Protein AF-A0A395NNV2-F1 (afdb_monomer)

Secondary structure (DSSP, 8-state):
--HHHHHHHHHHHHTHHHHHTTT-TT-HIIIIIHHHHTT-HHHHHHHHHHHHHHHHHHS-HHHHHHHHHHHHHHHHHHHHHHHT-TT--HHHHHHHHHHHHHHHHHT---HHHHHHHHHHHHHHHHT-GGG--SHHHHHHHHHHHHHHHHHHHHHT---SS-GGGSPP----TT--HHHHHHHHHHHHHHHHHHHHS-TTTS-HHHHHHHHHHHHHHHHHHHHTS-GGGSPEEEEEEPTTSPEEEE-------

Organism: Trichoderma arundinaceum (NCBI:txid490622)

Nearest PDB structures (foldseek):
  7nj0-assembly1_A  TM=3.685E-01  e=1.651E+00  Homo sapiens

Foldseek 3Di:
DDPLLVVLLVLLLVDCLVVLCQLPPPSCSSPVLSVCVVVDLLSSLLSSLLSLLVCCVVHVVVPRVVSNVVSLVVNVVVLVVLVPDPPRDLLSNLSSLLSSLSSCVSVDPDPVNVVSLVVNVVSCVVCQVVNCDDSSSVSSLLSSLVSQLVVLVVVLAAGPDPLVRHDPLDPDVPDDVSSLVSQVSSLSNQLSCLRHPDCVVDPPVRSVVSVVVSVVVVVVSVVPDDPLVFFDFPVDADPVRHTDGHGDDPDDD

Solvent-accessible surface area (backbone atoms only — not comparable to full-atom values): 13839 Å² total; per-residue (Å²): 136,54,73,70,54,54,53,26,48,50,46,17,46,77,40,63,22,54,64,58,21,62,64,33,88,81,27,44,54,39,50,53,48,53,58,49,22,80,80,29,70,43,46,35,24,20,44,34,12,32,26,24,43,53,41,24,74,79,52,60,40,87,68,22,41,63,54,11,54,52,26,40,54,53,18,50,53,44,48,59,53,39,78,73,43,96,80,51,57,62,72,58,54,49,52,31,39,50,36,48,26,53,34,28,51,73,74,58,72,44,74,64,26,55,51,35,49,52,47,46,51,51,56,46,57,74,62,39,52,90,62,60,72,49,71,58,51,48,47,53,48,56,45,48,50,53,54,40,45,54,50,16,65,77,67,64,34,41,51,91,64,60,72,89,64,52,68,76,58,56,84,48,99,78,56,52,71,27,35,58,50,45,39,53,52,51,52,51,41,46,52,39,30,59,71,36,49,52,73,90,78,47,56,72,65,58,39,55,48,52,53,52,51,51,51,55,49,50,53,53,52,61,73,69,50,57,74,61,72,55,50,45,72,72,86,43,65,43,99,88,69,44,76,41,61,48,62,73,73,78,78,90,125

pLDDT: mean 89.06, std 11.46, range [34.09, 98.69]

Mean predicted aligned error: 6.28 Å

Structure (mmCIF, N/CA/C/O backbone):
data_AF-A0A395NNV2-F1
#
_entry.id   AF-A0A395NNV2-F1
#
loop_
_atom_site.group_PDB
_atom_site.id
_atom_site.type_symbol
_atom_site.label_atom_id
_atom_site.label_alt_id
_atom_site.label_comp_id
_atom_site.label_asym_id
_atom_site.label_entity_id
_atom_site.label_seq_id
_atom_site.pdbx_PDB_ins_code
_atom_site.Cartn_x
_atom_site.Cartn_y
_atom_site.Cartn_z
_atom_site.occupancy
_atom_site.B_iso_or_equiv
_atom_site.auth_seq_id
_atom_site.auth_comp_id
_atom_site.auth_asym_id
_atom_site.auth_atom_id
_atom_site.pdbx_PDB_model_num
ATOM 1 N N . MET A 1 1 ? 10.467 -2.127 -26.025 1.00 67.56 1 MET A N 1
ATOM 2 C CA . MET A 1 1 ? 10.834 -2.589 -24.670 1.00 67.56 1 MET A CA 1
ATOM 3 C C . MET A 1 1 ? 12.293 -3.023 -24.718 1.00 67.56 1 MET A C 1
ATOM 5 O O . MET A 1 1 ? 12.623 -3.780 -25.620 1.00 67.56 1 MET A O 1
ATOM 9 N N . THR A 1 2 ? 13.170 -2.467 -23.877 1.00 90.31 2 THR A N 1
ATOM 10 C CA . THR A 1 2 ? 14.605 -2.825 -23.838 1.00 90.31 2 THR A CA 1
ATOM 11 C C . THR A 1 2 ? 14.833 -4.060 -22.958 1.00 90.31 2 THR A C 1
ATOM 13 O O . THR A 1 2 ? 13.973 -4.388 -22.142 1.00 90.31 2 THR A O 1
ATOM 16 N N . GLU A 1 3 ? 15.987 -4.721 -23.092 1.00 92.75 3 GLU A N 1
ATOM 17 C CA . GLU A 1 3 ? 16.372 -5.874 -22.254 1.00 92.75 3 GLU A CA 1
ATOM 18 C C . GLU A 1 3 ? 16.386 -5.523 -20.754 1.00 92.75 3 GLU A C 1
ATOM 20 O O . GLU A 1 3 ? 15.832 -6.257 -19.943 1.00 9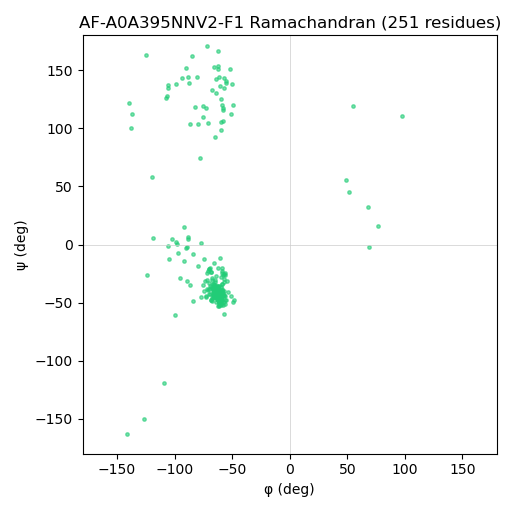2.75 3 GLU A O 1
ATOM 25 N N . GLU A 1 4 ? 16.900 -4.340 -20.397 1.00 95.44 4 GLU A N 1
ATOM 26 C CA . GLU A 1 4 ? 16.891 -3.813 -19.022 1.00 95.44 4 GLU A CA 1
ATOM 27 C C . GLU A 1 4 ? 15.467 -3.669 -18.453 1.00 95.44 4 GLU A C 1
ATOM 29 O O . GLU A 1 4 ? 15.213 -4.036 -17.308 1.00 95.44 4 GLU A O 1
ATOM 34 N N . ILE A 1 5 ? 14.517 -3.168 -19.255 1.00 96.62 5 ILE A N 1
ATOM 35 C CA . ILE A 1 5 ? 13.115 -3.045 -18.831 1.00 96.62 5 ILE A CA 1
ATOM 36 C C . ILE A 1 5 ? 12.502 -4.431 -18.622 1.00 96.62 5 ILE A C 1
ATOM 38 O O . ILE A 1 5 ? 11.800 -4.639 -17.637 1.00 96.62 5 ILE A O 1
ATOM 42 N N . MET A 1 6 ? 12.764 -5.382 -19.522 1.00 95.75 6 MET A N 1
ATOM 43 C CA . MET A 1 6 ? 12.242 -6.745 -19.386 1.00 95.75 6 MET A CA 1
ATOM 44 C C . MET A 1 6 ? 12.747 -7.420 -18.108 1.00 95.75 6 MET A C 1
ATOM 46 O O . MET A 1 6 ? 11.955 -8.015 -17.378 1.00 95.75 6 MET A O 1
ATOM 50 N N . ASP A 1 7 ? 14.038 -7.276 -17.810 1.00 97.06 7 ASP A N 1
ATOM 51 C CA . ASP A 1 7 ? 14.649 -7.810 -16.594 1.00 97.06 7 ASP A CA 1
ATOM 52 C C . ASP A 1 7 ? 14.049 -7.185 -15.320 1.00 97.06 7 ASP A C 1
ATOM 54 O O . ASP A 1 7 ? 13.681 -7.899 -14.384 1.00 97.06 7 ASP A O 1
ATOM 58 N N . LEU A 1 8 ? 13.860 -5.862 -15.293 1.00 98.25 8 LEU A N 1
ATOM 59 C CA . LEU A 1 8 ? 13.229 -5.169 -14.164 1.00 98.25 8 LEU A CA 1
ATOM 60 C C . LEU A 1 8 ? 11.758 -5.549 -13.979 1.00 98.25 8 LEU A C 1
ATOM 62 O O . LEU A 1 8 ? 11.309 -5.724 -12.846 1.00 98.25 8 LEU A O 1
ATOM 66 N N . VAL A 1 9 ? 11.008 -5.720 -15.068 1.00 97.62 9 VAL A N 1
ATOM 67 C CA . VAL A 1 9 ? 9.618 -6.188 -15.013 1.00 97.62 9 VAL A CA 1
ATOM 68 C C . VAL A 1 9 ? 9.547 -7.607 -14.451 1.00 97.62 9 VAL A C 1
ATOM 70 O O . VAL A 1 9 ? 8.696 -7.890 -13.608 1.00 97.62 9 VAL A O 1
ATOM 73 N N . GLN A 1 10 ? 10.459 -8.496 -14.848 1.00 97.06 10 GLN A N 1
ATOM 74 C CA . GLN A 1 10 ? 10.512 -9.842 -14.286 1.00 97.06 10 GLN A CA 1
ATOM 75 C C . GLN A 1 10 ? 10.857 -9.811 -12.790 1.00 97.06 10 GLN A C 1
ATOM 77 O O . GLN A 1 10 ? 10.171 -10.452 -11.992 1.00 97.06 10 GLN A O 1
ATOM 82 N N . LYS A 1 11 ? 11.853 -9.006 -12.395 1.00 97.75 11 LYS A N 1
ATOM 83 C CA . LYS A 1 11 ? 12.220 -8.789 -10.987 1.00 97.75 11 LYS A CA 1
ATOM 84 C C . LYS A 1 11 ? 11.065 -8.226 -10.164 1.00 97.75 11 LYS A C 1
ATOM 86 O O . LYS A 1 11 ? 10.857 -8.677 -9.042 1.00 97.75 11 LYS A O 1
ATOM 91 N N . TYR A 1 12 ? 10.283 -7.301 -10.720 1.00 98.50 12 TYR A N 1
ATOM 92 C CA . TYR A 1 12 ? 9.054 -6.823 -10.091 1.00 98.50 12 TYR A CA 1
ATOM 93 C C . TYR A 1 12 ? 8.082 -7.975 -9.835 1.00 98.50 12 TYR A C 1
ATOM 95 O O . TYR A 1 12 ? 7.630 -8.157 -8.707 1.00 98.50 12 TYR A O 1
ATOM 103 N N . GLN A 1 13 ? 7.784 -8.773 -10.865 1.00 96.81 13 GLN A N 1
ATOM 104 C CA . GLN A 1 13 ? 6.792 -9.844 -10.775 1.00 96.81 13 GLN A CA 1
ATOM 105 C C . GLN A 1 13 ? 7.167 -10.929 -9.763 1.00 96.81 13 GLN A C 1
ATOM 107 O O . GLN A 1 13 ? 6.287 -11.468 -9.096 1.00 96.81 13 GLN A O 1
ATOM 112 N N . THR A 1 14 ? 8.450 -11.272 -9.648 1.00 95.88 14 THR A N 1
ATOM 113 C CA . THR A 1 14 ? 8.921 -12.300 -8.705 1.00 95.88 14 THR A CA 1
ATOM 114 C C . THR A 1 14 ? 9.326 -11.736 -7.343 1.00 95.88 14 THR A C 1
ATOM 116 O O . THR A 1 14 ? 9.516 -12.502 -6.403 1.00 95.88 14 THR A O 1
ATOM 119 N N . GLY A 1 15 ? 9.494 -10.419 -7.243 1.00 96.00 15 GLY A N 1
ATOM 120 C CA . GLY A 1 15 ? 9.919 -9.699 -6.048 1.00 96.00 15 GLY A CA 1
ATOM 121 C C . GLY A 1 15 ? 8.777 -8.887 -5.450 1.00 96.00 15 GLY A C 1
ATOM 122 O O . GLY A 1 15 ? 7.753 -9.437 -5.060 1.00 96.00 15 GLY A O 1
ATOM 123 N N . ILE A 1 16 ? 8.950 -7.569 -5.379 1.00 96.88 16 ILE A N 1
ATOM 124 C CA . ILE A 1 16 ? 8.056 -6.637 -4.682 1.00 96.88 16 ILE A CA 1
ATOM 125 C C . ILE A 1 16 ? 6.605 -6.694 -5.176 1.00 96.88 16 ILE A C 1
ATOM 127 O O . ILE A 1 16 ? 5.701 -6.434 -4.394 1.00 96.88 16 ILE A O 1
ATOM 131 N N . GLY A 1 17 ? 6.339 -7.111 -6.417 1.00 96.94 17 GLY A N 1
ATOM 132 C CA . GLY A 1 17 ? 4.979 -7.336 -6.910 1.00 96.94 17 GLY A CA 1
ATOM 133 C C . GLY A 1 17 ? 4.184 -8.338 -6.063 1.00 96.94 17 GLY A C 1
ATOM 134 O O . GLY A 1 17 ? 2.987 -8.152 -5.881 1.00 96.94 17 GLY A O 1
ATOM 135 N N . THR A 1 18 ? 4.830 -9.349 -5.466 1.00 95.56 18 THR A N 1
ATOM 136 C CA . THR A 1 18 ? 4.153 -10.277 -4.538 1.00 95.56 18 THR A CA 1
ATOM 137 C C . THR A 1 18 ? 3.808 -9.618 -3.201 1.00 95.56 18 THR A C 1
ATOM 139 O O . THR A 1 18 ? 2.790 -9.948 -2.605 1.00 95.56 18 THR A O 1
ATOM 142 N N . TRP A 1 19 ? 4.610 -8.647 -2.758 1.00 93.94 19 TRP A N 1
ATOM 143 C CA . TRP A 1 19 ? 4.375 -7.868 -1.537 1.00 93.94 19 TRP A CA 1
ATOM 144 C C . TRP A 1 19 ? 3.262 -6.834 -1.735 1.00 93.94 19 TRP A C 1
ATOM 146 O O . TRP A 1 19 ? 2.472 -6.562 -0.824 1.00 93.94 19 TRP A O 1
ATOM 156 N N . MET A 1 20 ? 3.182 -6.273 -2.945 1.00 96.69 20 MET A N 1
ATOM 157 C CA . MET A 1 20 ? 2.075 -5.413 -3.361 1.00 96.69 20 MET A CA 1
ATOM 158 C C . MET A 1 20 ? 0.751 -6.178 -3.317 1.00 96.69 20 MET A C 1
ATOM 160 O O . MET A 1 20 ? -0.237 -5.616 -2.876 1.00 96.69 20 MET A O 1
ATOM 164 N N . ASP A 1 21 ? 0.744 -7.468 -3.645 1.00 95.44 21 ASP A N 1
ATOM 165 C CA . ASP A 1 21 ? -0.461 -8.310 -3.642 1.00 95.44 21 ASP A CA 1
ATOM 166 C C . ASP A 1 21 ? -0.721 -9.049 -2.313 1.00 95.44 21 ASP A C 1
ATOM 168 O O . ASP A 1 21 ? -1.528 -9.977 -2.253 1.00 95.44 21 ASP A O 1
ATOM 172 N N . VAL A 1 22 ? -0.059 -8.661 -1.216 1.00 92.19 22 VAL A N 1
ATOM 173 C CA . VAL A 1 22 ? -0.438 -9.151 0.120 1.00 92.19 22 VAL A CA 1
ATOM 174 C C . VAL A 1 22 ? -1.885 -8.735 0.397 1.00 92.19 22 VAL A C 1
ATOM 176 O O . VAL A 1 22 ? -2.202 -7.546 0.341 1.00 92.19 22 VAL A O 1
ATOM 179 N N . LEU A 1 23 ? -2.727 -9.724 0.719 1.00 89.75 23 LEU A N 1
ATOM 180 C CA . LEU A 1 23 ? -4.186 -9.600 0.852 1.00 89.75 2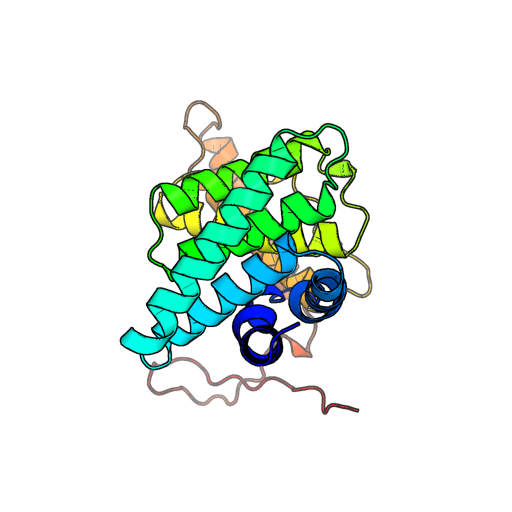3 LEU A CA 1
ATOM 181 C C . LEU A 1 23 ? -4.931 -9.335 -0.471 1.00 89.75 23 LEU A C 1
ATOM 183 O O . LEU A 1 23 ? -5.976 -8.682 -0.478 1.00 89.75 23 LEU A O 1
ATOM 187 N N . ASP A 1 24 ? -4.410 -9.872 -1.578 1.00 91.12 24 ASP A N 1
ATOM 188 C CA . ASP A 1 24 ? -5.089 -9.936 -2.875 1.00 91.12 24 ASP A CA 1
ATOM 189 C C . ASP A 1 24 ? -4.862 -11.302 -3.550 1.00 91.12 24 ASP A C 1
ATOM 191 O O . ASP A 1 24 ? -3.834 -11.549 -4.196 1.00 91.12 24 ASP A O 1
ATOM 195 N N . HIS A 1 25 ? -5.849 -12.196 -3.452 1.00 88.81 25 HIS A N 1
ATOM 196 C CA . HIS A 1 25 ? -5.790 -13.532 -4.055 1.00 88.81 25 HIS A CA 1
ATOM 197 C C . HIS A 1 25 ? -5.594 -13.489 -5.584 1.00 88.81 25 HIS A C 1
ATOM 199 O O . HIS A 1 25 ? -4.884 -14.314 -6.175 1.00 88.81 25 HIS A O 1
ATOM 205 N N . SER A 1 26 ? -6.160 -12.477 -6.249 1.00 90.62 26 SER A N 1
ATOM 206 C CA . SER A 1 26 ? -6.081 -12.311 -7.706 1.00 90.62 26 SER A CA 1
ATOM 207 C C . SER A 1 26 ? -4.709 -11.833 -8.194 1.00 90.62 26 SER A C 1
ATOM 209 O O . SER A 1 26 ? -4.417 -11.903 -9.396 1.00 90.62 26 SER A O 1
ATOM 211 N N . SER A 1 27 ? -3.849 -11.386 -7.278 1.00 93.94 27 SER A N 1
ATOM 212 C CA . SER A 1 27 ? -2.531 -10.808 -7.547 1.00 93.94 27 SER A CA 1
ATOM 213 C C . SER A 1 27 ? -2.572 -9.723 -8.637 1.00 93.94 27 SER A C 1
ATOM 215 O O . SER A 1 27 ? -1.937 -9.835 -9.699 1.00 93.94 27 SER A O 1
ATOM 217 N N . ASN A 1 28 ? -3.418 -8.709 -8.441 1.00 95.38 28 ASN A N 1
ATOM 218 C CA . ASN A 1 28 ? -3.711 -7.698 -9.449 1.00 95.38 28 ASN A CA 1
ATOM 219 C C . ASN A 1 28 ? -2.469 -6.881 -9.828 1.00 95.38 28 ASN A C 1
ATOM 221 O O . ASN A 1 28 ? -2.284 -6.608 -11.019 1.00 95.38 28 ASN A O 1
ATOM 225 N N . TYR A 1 29 ? -1.595 -6.528 -8.885 1.00 97.38 29 TYR A N 1
ATOM 226 C CA . TYR A 1 29 ? -0.393 -5.744 -9.176 1.00 97.38 29 TYR A CA 1
ATOM 227 C C . TYR A 1 29 ? 0.653 -6.578 -9.921 1.00 97.38 29 TYR A C 1
ATOM 229 O O . TYR A 1 29 ? 1.150 -6.171 -10.975 1.00 97.38 29 TYR A O 1
ATOM 237 N N . ARG A 1 30 ? 0.914 -7.808 -9.481 1.00 96.19 30 ARG A N 1
ATOM 238 C CA . ARG A 1 30 ? 1.848 -8.717 -10.154 1.00 96.19 30 ARG A CA 1
ATOM 239 C C . ARG A 1 30 ? 1.381 -9.135 -11.550 1.00 96.19 30 ARG A C 1
ATOM 241 O O . ARG A 1 30 ? 2.204 -9.341 -12.445 1.00 96.19 30 ARG A O 1
ATOM 248 N N . ARG A 1 31 ? 0.072 -9.336 -11.752 1.00 95.38 31 ARG A N 1
ATOM 249 C CA . ARG A 1 31 ? -0.478 -9.864 -13.018 1.00 95.38 31 ARG A CA 1
ATOM 250 C C . ARG A 1 31 ? -1.044 -8.766 -13.911 1.00 95.38 31 ARG A C 1
ATOM 252 O O . ARG A 1 31 ? -0.608 -8.608 -15.052 1.00 95.38 31 ARG A O 1
ATOM 259 N N . ARG A 1 32 ? -2.056 -8.034 -13.437 1.00 96.00 32 ARG A N 1
ATOM 260 C CA . ARG A 1 32 ? -2.817 -7.086 -14.268 1.00 96.00 32 ARG A CA 1
ATOM 261 C C . ARG A 1 32 ? -2.046 -5.791 -14.502 1.00 96.00 32 ARG A C 1
ATOM 263 O O . ARG A 1 32 ? -1.988 -5.356 -15.651 1.00 96.00 32 ARG A O 1
ATOM 270 N N . VAL A 1 33 ? -1.430 -5.211 -13.470 1.00 97.00 33 VAL A N 1
ATOM 271 C CA . VAL A 1 33 ? -0.638 -3.973 -13.608 1.00 97.00 33 VAL A CA 1
ATOM 272 C C . VAL A 1 33 ? 0.587 -4.214 -14.488 1.00 97.00 33 VAL A C 1
ATOM 274 O O . VAL A 1 33 ? 0.806 -3.455 -15.431 1.00 97.00 33 VAL A O 1
ATOM 277 N N . THR A 1 34 ? 1.307 -5.327 -14.308 1.00 95.94 34 THR A N 1
ATOM 278 C CA . THR A 1 34 ? 2.409 -5.680 -15.220 1.00 95.94 34 THR A CA 1
ATOM 279 C C . THR A 1 34 ? 1.957 -5.868 -16.668 1.00 95.94 34 THR A C 1
ATOM 281 O O . THR A 1 34 ? 2.625 -5.398 -17.586 1.00 95.94 34 THR A O 1
ATOM 284 N N . ARG A 1 35 ? 0.799 -6.496 -16.912 1.00 95.12 35 ARG A N 1
ATOM 285 C CA . ARG A 1 35 ? 0.258 -6.607 -18.276 1.00 95.12 35 ARG A CA 1
ATOM 286 C C . ARG A 1 35 ? -0.066 -5.235 -18.875 1.00 95.12 35 ARG A C 1
ATOM 288 O O . ARG A 1 35 ? 0.209 -5.015 -20.049 1.00 95.12 35 ARG A O 1
ATOM 295 N N . ARG A 1 36 ? -0.633 -4.319 -18.085 1.00 95.12 36 ARG A N 1
ATOM 296 C CA . ARG A 1 36 ? -0.946 -2.947 -18.525 1.00 95.12 36 ARG A CA 1
ATOM 297 C C . ARG A 1 36 ? 0.304 -2.113 -18.793 1.00 95.12 36 ARG A C 1
ATOM 299 O O . ARG A 1 36 ? 0.284 -1.280 -19.692 1.00 95.12 36 ARG A O 1
ATOM 306 N N . ALA A 1 37 ? 1.402 -2.371 -18.085 1.00 95.38 37 ALA A N 1
ATOM 307 C CA . ALA A 1 37 ? 2.669 -1.690 -18.330 1.00 95.38 37 ALA A CA 1
ATOM 308 C C . ALA A 1 37 ? 3.163 -1.858 -19.776 1.00 95.38 37 ALA A C 1
ATOM 310 O O . ALA A 1 37 ? 3.765 -0.939 -20.318 1.00 95.38 37 ALA A O 1
ATOM 311 N N . ALA A 1 38 ? 2.834 -2.968 -20.449 1.00 92.81 38 ALA A N 1
ATOM 312 C CA . ALA A 1 38 ? 3.178 -3.173 -21.858 1.00 92.81 38 ALA A CA 1
ATOM 313 C C . ALA A 1 38 ? 2.607 -2.096 -22.806 1.00 92.81 38 ALA A C 1
ATOM 315 O O . ALA A 1 38 ? 3.161 -1.898 -23.886 1.00 92.81 38 ALA A O 1
ATOM 316 N N . SER A 1 39 ? 1.533 -1.404 -22.410 1.00 94.12 39 SER A N 1
ATOM 317 C CA . SER A 1 39 ? 0.883 -0.337 -23.181 1.00 94.12 39 SER A CA 1
ATOM 318 C C . SER A 1 39 ? 0.892 1.031 -22.490 1.00 94.12 39 SER A C 1
ATOM 320 O O . SER A 1 39 ? 0.272 1.956 -23.000 1.00 94.12 39 SER A O 1
ATOM 322 N N . SER A 1 40 ? 1.559 1.175 -21.341 1.00 96.44 40 SER A N 1
ATOM 323 C CA . SER A 1 40 ? 1.599 2.422 -20.569 1.00 96.44 40 SER A CA 1
ATOM 324 C C . SER A 1 40 ? 3.019 2.689 -20.069 1.00 96.44 40 SER A C 1
ATOM 326 O O . SER A 1 40 ? 3.489 2.019 -19.145 1.00 96.44 40 SER A O 1
ATOM 328 N N . GLU A 1 41 ? 3.664 3.731 -20.595 1.00 96.75 41 GLU A N 1
ATOM 329 C CA . GLU A 1 41 ? 5.003 4.149 -20.158 1.00 96.75 41 GLU A CA 1
ATOM 330 C C . GLU A 1 41 ? 5.037 4.572 -18.687 1.00 96.75 41 GLU A C 1
ATOM 332 O O . GLU A 1 41 ? 5.986 4.227 -17.987 1.00 96.75 41 GLU A O 1
ATOM 337 N N . LEU A 1 42 ? 3.982 5.235 -18.196 1.00 97.88 42 LEU A N 1
ATOM 338 C CA . LEU A 1 42 ? 3.862 5.628 -16.791 1.00 97.88 42 LEU A CA 1
ATOM 339 C C . LEU A 1 42 ? 3.976 4.406 -15.869 1.00 97.88 42 LEU A C 1
ATOM 341 O O . LEU A 1 42 ? 4.903 4.313 -15.066 1.00 97.88 42 LEU A O 1
ATOM 345 N N . LEU A 1 43 ? 3.075 3.433 -16.035 1.00 98.06 43 LEU A N 1
ATOM 346 C CA . LEU A 1 43 ? 3.105 2.182 -15.273 1.00 98.06 43 LEU A CA 1
ATOM 347 C C . LEU A 1 43 ? 4.409 1.401 -15.464 1.00 98.06 43 LEU A C 1
ATOM 349 O O . LEU A 1 43 ? 4.938 0.867 -14.491 1.00 98.06 43 LEU A O 1
ATOM 353 N N . MET A 1 44 ? 4.951 1.350 -16.685 1.00 98.31 44 MET A N 1
ATOM 354 C CA . MET A 1 44 ? 6.221 0.675 -16.957 1.00 98.31 44 MET A CA 1
ATOM 355 C C . MET A 1 44 ? 7.365 1.279 -16.147 1.00 98.31 44 MET A C 1
ATOM 357 O O . MET A 1 44 ? 8.090 0.558 -15.464 1.00 98.31 44 MET A O 1
ATOM 361 N N . TYR A 1 45 ? 7.525 2.601 -16.191 1.00 98.69 45 TYR A N 1
ATOM 362 C CA . TYR A 1 45 ? 8.592 3.278 -15.466 1.00 98.69 45 TYR A CA 1
ATOM 363 C C . TYR A 1 45 ? 8.388 3.200 -13.954 1.00 98.69 45 TYR A C 1
ATOM 365 O O . TYR A 1 45 ? 9.362 2.959 -13.246 1.00 98.69 45 TYR A O 1
ATOM 373 N N . SER A 1 46 ? 7.151 3.285 -13.456 1.00 98.62 46 SER A N 1
ATOM 374 C CA . SER A 1 46 ? 6.865 3.101 -12.027 1.00 98.62 46 SER A CA 1
ATOM 375 C C . SER A 1 46 ? 7.211 1.688 -11.538 1.00 98.62 46 SER A C 1
ATOM 377 O O . SER A 1 46 ? 7.816 1.539 -10.476 1.00 98.62 46 SER A O 1
ATOM 379 N N . ILE A 1 47 ? 6.890 0.647 -12.319 1.00 98.62 47 ILE A N 1
ATOM 380 C CA . ILE A 1 47 ? 7.281 -0.743 -12.027 1.00 98.62 47 ILE A CA 1
ATOM 381 C C . ILE A 1 47 ? 8.807 -0.883 -12.003 1.00 98.62 47 ILE A C 1
ATOM 383 O O . ILE A 1 47 ? 9.359 -1.421 -11.042 1.00 98.62 47 ILE A O 1
ATOM 387 N N . CYS A 1 48 ? 9.491 -0.380 -13.035 1.00 98.69 48 CYS A N 1
ATOM 388 C CA . CYS A 1 48 ? 10.948 -0.444 -13.132 1.00 98.69 48 CYS A CA 1
ATOM 389 C C . CYS A 1 48 ? 11.634 0.294 -11.978 1.00 98.69 48 CYS A C 1
ATOM 391 O O . CYS A 1 48 ? 12.601 -0.220 -11.419 1.00 98.69 48 CYS A O 1
ATOM 393 N N . ALA A 1 49 ? 11.122 1.467 -11.596 1.00 98.62 49 ALA A N 1
ATOM 394 C CA . ALA A 1 49 ? 11.627 2.240 -10.468 1.00 98.62 49 ALA A CA 1
ATOM 395 C C . ALA A 1 49 ? 11.527 1.442 -9.166 1.00 98.62 49 ALA A C 1
ATOM 397 O O . ALA A 1 49 ? 12.523 1.285 -8.461 1.00 98.62 49 ALA A O 1
ATOM 398 N N . LEU A 1 50 ? 10.341 0.904 -8.865 1.00 98.62 50 LEU A N 1
ATOM 399 C CA . LEU A 1 50 ? 10.091 0.154 -7.636 1.00 98.62 50 LEU A CA 1
ATOM 400 C C . LEU A 1 50 ? 10.916 -1.141 -7.573 1.00 98.62 50 LEU A C 1
ATOM 402 O O . LEU A 1 50 ? 11.503 -1.446 -6.536 1.00 98.62 50 LEU A O 1
ATOM 406 N N . ALA A 1 51 ? 11.023 -1.870 -8.686 1.00 98.50 51 ALA A N 1
ATOM 407 C CA . ALA A 1 51 ? 11.853 -3.069 -8.771 1.00 98.50 51 ALA A CA 1
ATOM 408 C C . ALA A 1 51 ? 13.339 -2.753 -8.581 1.00 98.50 51 ALA A C 1
ATOM 410 O O . ALA A 1 51 ? 13.998 -3.378 -7.754 1.00 98.50 51 ALA A O 1
ATOM 411 N N . ALA A 1 52 ? 13.866 -1.754 -9.295 1.00 98.50 52 ALA A N 1
ATOM 412 C CA . ALA A 1 52 ? 15.253 -1.330 -9.139 1.00 98.50 52 ALA A CA 1
ATOM 413 C C . ALA A 1 52 ? 15.529 -0.864 -7.704 1.00 98.50 52 ALA A C 1
ATOM 415 O O . ALA A 1 52 ? 16.585 -1.169 -7.154 1.00 98.50 52 ALA A O 1
ATOM 416 N N . LYS A 1 53 ? 14.563 -0.200 -7.058 1.00 98.31 53 LYS A N 1
ATOM 417 C CA . LYS A 1 53 ? 14.710 0.205 -5.662 1.00 98.31 53 LYS A CA 1
ATOM 418 C C . LYS A 1 53 ? 14.751 -0.973 -4.702 1.00 98.31 53 LYS A C 1
ATOM 420 O O . LYS A 1 53 ? 15.601 -1.005 -3.821 1.00 98.31 53 LYS A O 1
ATOM 425 N N . GLN A 1 54 ? 13.889 -1.971 -4.888 1.00 97.75 54 GLN A N 1
ATOM 426 C CA . GLN A 1 54 ? 13.989 -3.218 -4.131 1.00 97.75 54 GLN A CA 1
ATOM 427 C C . GLN A 1 54 ? 15.376 -3.854 -4.327 1.00 97.75 54 GLN A C 1
ATOM 429 O O . GLN A 1 54 ? 16.010 -4.261 -3.355 1.00 97.75 54 GLN A O 1
ATOM 434 N N . MET A 1 55 ? 15.876 -3.898 -5.565 1.00 98.00 55 MET A N 1
ATOM 435 C CA . MET A 1 55 ? 17.194 -4.455 -5.871 1.00 98.00 55 MET A CA 1
ATOM 436 C C . MET A 1 55 ? 18.350 -3.665 -5.253 1.00 98.00 55 MET A C 1
ATOM 438 O O . MET A 1 55 ? 19.354 -4.280 -4.901 1.00 98.00 55 MET A O 1
ATOM 442 N N . SER A 1 56 ? 18.232 -2.347 -5.065 1.00 97.56 56 SER A N 1
ATOM 443 C CA . SER A 1 56 ? 19.272 -1.571 -4.375 1.00 97.56 56 SER A CA 1
ATOM 444 C C . SER A 1 56 ? 19.352 -1.872 -2.877 1.00 97.56 56 SER A C 1
ATOM 446 O O . SER A 1 56 ? 20.407 -1.666 -2.282 1.00 97.56 56 SER A O 1
ATOM 448 N N . LEU A 1 57 ? 18.281 -2.416 -2.283 1.00 96.31 57 LEU A N 1
ATOM 449 C CA . LEU A 1 57 ? 18.244 -2.841 -0.879 1.00 96.31 57 LEU A CA 1
ATOM 450 C C . LEU A 1 57 ? 18.756 -4.270 -0.660 1.00 96.31 57 LEU A C 1
ATOM 452 O O . LEU A 1 57 ? 19.341 -4.552 0.382 1.00 96.31 57 LEU A O 1
ATOM 456 N N . VAL A 1 58 ? 18.512 -5.178 -1.613 1.00 95.75 58 VAL A N 1
ATOM 457 C CA . VAL A 1 58 ? 18.867 -6.608 -1.477 1.00 95.75 58 VAL A CA 1
ATOM 458 C C . VAL A 1 58 ? 20.095 -7.024 -2.289 1.00 95.75 58 VAL A C 1
ATOM 460 O O . VAL A 1 58 ? 20.604 -8.128 -2.115 1.00 95.75 58 VAL A O 1
ATOM 463 N N . GLY A 1 59 ? 20.551 -6.169 -3.201 1.00 93.88 59 GLY A N 1
ATOM 464 C CA . GLY A 1 59 ? 21.679 -6.404 -4.095 1.00 93.88 59 GLY A CA 1
ATOM 465 C C . GLY A 1 59 ? 22.720 -5.290 -4.015 1.00 93.88 59 GLY A C 1
ATOM 466 O O . GLY A 1 59 ? 22.916 -4.659 -2.979 1.00 93.88 59 GLY A O 1
ATOM 467 N N . GLU A 1 60 ? 23.422 -5.050 -5.123 1.00 95.56 60 GLU A N 1
ATOM 468 C CA . GLU A 1 60 ? 24.484 -4.047 -5.168 1.00 95.56 60 GLU A CA 1
ATOM 469 C C . GLU A 1 60 ? 23.920 -2.624 -5.330 1.00 95.56 60 GLU A C 1
ATOM 471 O O . GLU A 1 60 ? 23.523 -2.209 -6.422 1.00 95.56 60 GLU A O 1
ATOM 476 N N . TYR A 1 61 ? 23.916 -1.859 -4.237 1.00 96.00 61 TYR A N 1
ATOM 477 C CA . TYR A 1 61 ? 23.380 -0.494 -4.188 1.00 96.00 61 TYR A CA 1
ATOM 478 C C . TYR A 1 61 ? 23.928 0.427 -5.295 1.00 96.00 61 TYR A C 1
ATOM 480 O O . TYR A 1 61 ? 23.153 1.127 -5.948 1.00 96.00 61 TYR A O 1
ATOM 488 N N . SER A 1 62 ? 25.242 0.399 -5.559 1.00 97.31 62 SER A N 1
ATOM 489 C CA . SER A 1 62 ? 25.911 1.219 -6.589 1.00 97.31 62 SER A CA 1
ATOM 490 C C . SER A 1 62 ? 25.394 0.976 -8.006 1.00 97.31 62 SER A C 1
ATOM 492 O O . SER A 1 62 ? 25.450 1.886 -8.832 1.00 97.31 62 SER A O 1
ATOM 494 N N . VAL A 1 63 ? 24.892 -0.227 -8.287 1.00 96.62 63 VAL A N 1
ATOM 495 C CA . VAL A 1 63 ? 24.344 -0.599 -9.596 1.00 96.62 63 VAL A CA 1
ATOM 496 C C . VAL A 1 63 ? 22.889 -0.161 -9.707 1.00 96.62 63 VAL A C 1
ATOM 498 O O . VAL A 1 63 ? 22.494 0.456 -10.695 1.00 96.62 63 VAL A O 1
ATOM 501 N N . TRP A 1 64 ? 22.085 -0.467 -8.690 1.00 98.00 64 TRP A N 1
ATOM 502 C CA . TRP A 1 64 ? 20.632 -0.359 -8.791 1.00 98.00 64 TRP A CA 1
ATOM 503 C C . TRP A 1 64 ? 20.078 1.014 -8.411 1.00 98.00 64 TRP A C 1
ATOM 505 O O . TRP A 1 64 ? 19.084 1.435 -8.998 1.00 98.00 64 TRP A O 1
ATOM 515 N N . GLU A 1 65 ? 20.709 1.746 -7.489 1.00 97.62 65 GLU A N 1
ATOM 516 C CA . GLU A 1 65 ? 20.195 3.051 -7.050 1.00 97.62 65 GLU A CA 1
ATOM 517 C C . GLU A 1 65 ? 20.126 4.094 -8.188 1.00 97.62 65 GLU A C 1
ATOM 519 O O . GLU A 1 65 ? 19.092 4.754 -8.323 1.00 97.62 65 GLU A O 1
ATOM 524 N N . PRO A 1 66 ? 21.137 4.235 -9.074 1.00 98.25 66 PRO A N 1
ATOM 525 C CA . PRO A 1 66 ? 21.039 5.159 -10.208 1.00 98.25 66 PRO A CA 1
ATOM 526 C C . PRO A 1 66 ? 19.918 4.784 -11.189 1.00 98.25 66 PRO A C 1
ATOM 528 O O . PRO A 1 66 ? 19.253 5.663 -11.743 1.00 98.25 66 PRO A O 1
ATOM 531 N N . ILE A 1 67 ? 19.686 3.482 -11.389 1.00 98.25 67 ILE A N 1
ATOM 532 C CA . ILE A 1 67 ? 18.617 2.957 -12.252 1.00 98.25 67 ILE A CA 1
ATOM 533 C C . ILE A 1 67 ? 17.250 3.275 -11.635 1.00 98.25 67 ILE A C 1
ATOM 535 O O . ILE A 1 67 ? 16.365 3.787 -12.327 1.00 98.25 67 ILE A O 1
ATOM 539 N N . ALA A 1 68 ? 17.108 3.036 -10.329 1.00 98.31 68 ALA A N 1
ATOM 540 C CA . ALA A 1 68 ? 15.920 3.341 -9.544 1.00 98.31 68 ALA A CA 1
ATOM 541 C C . ALA A 1 68 ? 15.557 4.830 -9.645 1.00 98.31 68 ALA A C 1
ATOM 543 O O . ALA A 1 68 ? 14.446 5.164 -10.058 1.00 98.31 68 ALA A O 1
ATOM 544 N N . GLY A 1 69 ? 16.521 5.723 -9.395 1.00 98.00 69 GLY A N 1
ATOM 545 C CA . GLY A 1 69 ? 16.327 7.170 -9.499 1.00 98.00 69 GLY A CA 1
ATOM 546 C C . GLY A 1 69 ? 15.977 7.646 -10.915 1.00 98.00 69 GLY A C 1
ATOM 547 O O . GLY A 1 69 ? 15.126 8.525 -11.079 1.00 98.00 69 GLY A O 1
ATOM 548 N N . ARG A 1 70 ? 16.578 7.049 -11.957 1.00 98.44 70 ARG A N 1
ATOM 549 C CA . ARG A 1 70 ? 16.275 7.383 -13.360 1.00 98.44 70 ARG A CA 1
ATOM 550 C C . ARG A 1 70 ? 14.821 7.071 -13.705 1.00 98.44 70 ARG A C 1
ATOM 552 O O . ARG A 1 70 ? 14.119 7.960 -14.194 1.00 98.44 70 ARG A O 1
ATOM 559 N N . PHE A 1 71 ? 14.378 5.841 -13.441 1.00 98.62 71 PHE A N 1
ATOM 560 C CA . PHE A 1 71 ? 13.005 5.431 -13.733 1.00 98.62 71 PHE A CA 1
ATOM 561 C C . PHE A 1 71 ? 11.999 6.172 -12.854 1.00 98.62 71 PHE A C 1
ATOM 563 O O . PHE A 1 71 ? 11.008 6.654 -13.392 1.00 98.62 71 PHE A O 1
ATOM 570 N N . TYR A 1 72 ? 12.299 6.375 -11.565 1.00 98.44 72 TYR A N 1
ATOM 571 C CA . TYR A 1 72 ? 11.468 7.168 -10.654 1.00 98.44 72 TYR A CA 1
ATOM 572 C C . TYR A 1 72 ? 11.231 8.585 -11.194 1.00 98.44 72 TYR A C 1
ATOM 574 O O . TYR A 1 72 ? 10.097 9.058 -11.273 1.00 98.44 72 TYR A O 1
ATOM 582 N N . GLY A 1 73 ? 12.296 9.259 -11.641 1.00 98.12 73 GLY A N 1
ATOM 583 C CA . GLY A 1 73 ? 12.187 10.591 -12.230 1.00 98.12 73 GLY A CA 1
ATOM 584 C C . GLY A 1 73 ? 11.389 10.609 -13.539 1.00 98.12 73 GLY A C 1
ATOM 585 O O . GLY A 1 73 ? 10.685 11.581 -13.809 1.00 98.12 73 GLY A O 1
ATOM 586 N N . GLN A 1 74 ? 11.489 9.561 -14.365 1.00 98.50 74 GLN A N 1
ATOM 587 C CA . GLN A 1 74 ? 10.705 9.428 -15.600 1.00 98.50 74 GLN A CA 1
ATOM 588 C C . GLN A 1 74 ? 9.217 9.206 -15.308 1.00 98.50 74 GLN A C 1
ATOM 590 O O . GLN A 1 74 ? 8.391 9.925 -15.868 1.00 98.50 74 GLN A O 1
ATOM 595 N N . SER A 1 75 ? 8.875 8.283 -14.408 1.00 98.25 75 SER A N 1
ATOM 596 C CA . SER A 1 75 ? 7.490 8.037 -13.997 1.00 98.25 75 SER A CA 1
ATOM 597 C C . SER A 1 75 ? 6.869 9.247 -13.312 1.00 98.25 75 SER A C 1
ATOM 599 O O . SER A 1 75 ? 5.737 9.594 -13.622 1.00 98.25 75 SER A O 1
ATOM 601 N N . LEU A 1 76 ? 7.604 9.946 -12.439 1.00 97.00 76 LEU A N 1
ATOM 602 C CA . LEU A 1 76 ? 7.079 11.125 -11.748 1.00 97.00 76 LEU A CA 1
ATOM 603 C C . LEU A 1 76 ? 6.745 12.257 -12.730 1.00 97.00 76 LEU A C 1
ATOM 605 O O . LEU A 1 76 ? 5.719 12.916 -12.584 1.00 97.00 76 LEU A O 1
ATOM 609 N N . ARG A 1 77 ? 7.569 12.466 -13.768 1.00 97.75 77 ARG A N 1
ATOM 610 C CA . ARG A 1 77 ? 7.272 13.452 -14.822 1.00 97.75 77 ARG A CA 1
ATOM 611 C C . ARG A 1 77 ? 6.004 13.107 -15.599 1.00 97.75 77 ARG A C 1
ATOM 613 O O . ARG A 1 77 ? 5.214 14.009 -15.863 1.00 97.75 77 ARG A O 1
ATOM 620 N N . LEU A 1 78 ? 5.818 11.834 -15.952 1.00 97.44 78 LEU A N 1
ATOM 621 C CA . LEU A 1 78 ? 4.606 11.370 -16.632 1.00 97.44 78 LEU A CA 1
ATOM 622 C C . LEU A 1 78 ? 3.375 11.508 -15.728 1.00 97.44 78 LEU A C 1
ATOM 624 O O . LEU A 1 78 ? 2.370 12.056 -16.160 1.00 97.44 78 LEU A O 1
ATOM 628 N N . LEU A 1 79 ? 3.483 11.133 -14.450 1.00 96.19 79 LEU A N 1
ATOM 629 C CA . LEU A 1 79 ? 2.389 11.276 -13.489 1.00 96.19 79 LEU A CA 1
ATOM 630 C C . LEU A 1 79 ? 1.953 12.739 -13.337 1.00 96.19 79 LEU A C 1
ATOM 632 O O . LEU A 1 79 ? 0.764 13.040 -13.377 1.00 96.19 79 LEU A O 1
ATOM 636 N N . ILE A 1 80 ? 2.911 13.662 -13.190 1.00 94.75 80 ILE A N 1
ATOM 637 C CA . ILE A 1 80 ? 2.622 15.101 -13.113 1.00 94.75 80 ILE A CA 1
ATOM 638 C C . ILE A 1 80 ? 1.958 15.591 -14.404 1.00 94.75 80 ILE A C 1
ATOM 640 O O . ILE A 1 80 ? 1.056 16.424 -14.343 1.00 94.75 80 ILE A O 1
ATOM 644 N N . HIS A 1 81 ? 2.392 15.106 -15.568 1.00 94.69 81 HIS A N 1
ATOM 645 C CA . HIS A 1 81 ? 1.763 15.459 -16.837 1.00 94.69 81 HIS A CA 1
ATOM 646 C C . HIS A 1 81 ? 0.296 15.011 -16.880 1.00 94.69 81 HIS A C 1
ATOM 648 O O . HIS A 1 81 ? -0.569 15.847 -17.146 1.00 94.69 81 HIS A O 1
ATOM 654 N N . ASP A 1 82 ? 0.026 13.746 -16.549 1.00 93.12 82 ASP A N 1
ATOM 655 C CA . ASP A 1 82 ? -1.306 13.137 -16.604 1.00 93.12 82 ASP A CA 1
ATOM 656 C C . ASP A 1 82 ? -2.274 13.762 -15.593 1.00 93.12 82 ASP A C 1
ATOM 658 O O . ASP A 1 82 ? -3.417 14.043 -15.935 1.00 93.12 82 ASP A 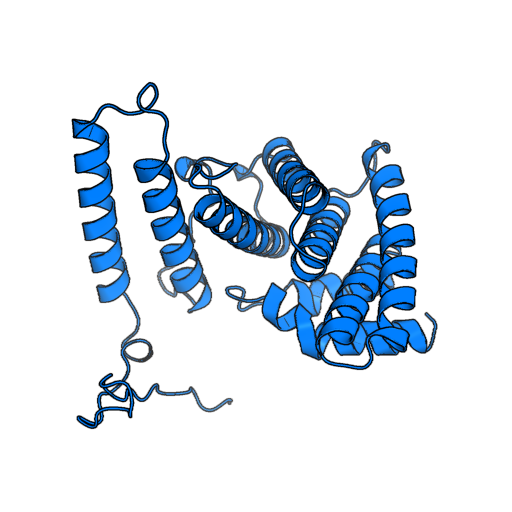O 1
ATOM 662 N N . LEU A 1 83 ? -1.815 14.097 -14.382 1.00 88.69 83 LEU A N 1
ATOM 663 C CA . LEU A 1 83 ? -2.632 14.801 -13.379 1.00 88.69 83 LEU A CA 1
ATOM 664 C C . LEU A 1 83 ? -3.159 16.166 -13.860 1.00 88.69 83 LEU A C 1
ATOM 666 O O . LEU A 1 83 ? -4.119 16.684 -13.294 1.00 88.69 83 LEU A O 1
ATOM 670 N N . ASN A 1 84 ? -2.540 16.754 -14.888 1.00 87.81 84 ASN A N 1
ATOM 671 C CA . ASN A 1 84 ? -2.971 18.014 -15.493 1.00 87.81 84 ASN A CA 1
ATOM 672 C C . ASN A 1 84 ? -3.821 17.826 -16.765 1.00 87.81 84 ASN A C 1
ATOM 674 O O . ASN A 1 84 ? -4.224 18.823 -17.366 1.00 87.81 84 ASN A O 1
ATOM 678 N N . GLN A 1 85 ? -4.090 16.589 -17.196 1.00 87.94 85 GLN A N 1
ATOM 679 C CA . GLN A 1 85 ? -4.918 16.301 -18.369 1.00 87.94 85 GLN A CA 1
ATOM 680 C C . GLN A 1 85 ? -6.350 15.933 -17.966 1.00 87.94 85 GLN A C 1
ATOM 682 O O . GLN A 1 85 ? -6.574 15.142 -17.055 1.00 87.94 85 GLN A O 1
ATOM 687 N N . LEU A 1 86 ? -7.335 16.452 -18.705 1.00 75.06 86 LEU A N 1
ATOM 688 C CA . LEU A 1 86 ? -8.758 16.140 -18.491 1.00 75.06 86 LEU A CA 1
ATOM 689 C C . LEU A 1 86 ? -9.123 14.691 -18.855 1.00 75.06 86 LEU A C 1
ATOM 691 O O . LEU A 1 86 ? -10.120 14.169 -18.366 1.00 75.06 86 LEU A O 1
ATOM 695 N N . GLU A 1 87 ? -8.334 14.056 -19.722 1.00 80.31 87 GLU A N 1
ATOM 696 C CA . GLU A 1 87 ? -8.591 12.718 -20.274 1.00 80.31 87 GLU A CA 1
ATOM 697 C C . GLU A 1 87 ? -7.739 11.626 -19.611 1.00 80.31 87 GLU A C 1
ATOM 699 O O . GLU A 1 87 ? -7.767 10.469 -20.038 1.00 80.31 87 GLU A O 1
ATOM 704 N N . ALA A 1 88 ? -6.963 11.975 -18.579 1.00 82.12 88 ALA A N 1
ATOM 705 C CA . ALA A 1 88 ? -6.106 11.016 -17.904 1.00 82.12 88 ALA A CA 1
ATOM 706 C C . ALA A 1 88 ? -6.921 9.875 -17.292 1.00 82.12 88 ALA A C 1
ATOM 708 O O . ALA A 1 88 ? -7.968 10.058 -16.664 1.00 82.12 88 ALA A O 1
ATOM 709 N N . ARG A 1 89 ? -6.405 8.662 -17.470 1.00 86.44 89 ARG A N 1
ATOM 710 C CA . ARG A 1 89 ? -7.029 7.453 -16.957 1.00 86.44 89 ARG A CA 1
ATOM 711 C C . ARG A 1 89 ? -6.797 7.351 -15.458 1.00 86.44 89 ARG A C 1
ATOM 713 O O . ARG A 1 89 ? -5.683 7.083 -15.013 1.00 86.44 89 ARG A O 1
ATOM 720 N N . TYR A 1 90 ? -7.866 7.538 -14.689 1.00 88.44 90 TYR A N 1
ATOM 721 C CA . TYR A 1 90 ? -7.833 7.462 -13.230 1.00 88.44 90 TYR A CA 1
ATOM 722 C C . TYR A 1 90 ? -7.118 6.216 -12.703 1.00 88.44 90 TYR A C 1
ATOM 724 O O . TYR A 1 90 ? -6.257 6.317 -11.835 1.00 88.44 90 TYR A O 1
ATOM 732 N N . ASP A 1 91 ? -7.460 5.049 -13.248 1.00 88.88 91 ASP A N 1
ATOM 733 C CA . ASP A 1 91 ? -6.919 3.768 -12.808 1.00 88.88 91 ASP A CA 1
ATOM 734 C C . ASP A 1 91 ? -5.398 3.681 -13.018 1.00 88.88 91 ASP A C 1
ATOM 736 O O . ASP A 1 91 ? -4.686 3.120 -12.189 1.00 88.88 91 ASP A O 1
ATOM 740 N N . GLU A 1 92 ? -4.872 4.272 -14.092 1.00 92.94 92 GLU A N 1
ATOM 741 C CA . GLU A 1 92 ? -3.427 4.344 -14.336 1.00 92.94 92 GLU A CA 1
ATOM 742 C C . GLU A 1 92 ? -2.737 5.338 -13.397 1.00 92.94 92 GLU A C 1
ATOM 744 O O . GLU A 1 92 ? -1.717 4.995 -12.796 1.00 92.94 92 GLU A O 1
ATOM 749 N N . VAL A 1 93 ? -3.319 6.526 -13.206 1.00 94.56 93 VAL A N 1
ATOM 750 C CA . VAL A 1 93 ? -2.810 7.561 -12.290 1.00 94.56 93 VAL A CA 1
ATOM 751 C C . VAL A 1 93 ? -2.775 7.050 -10.847 1.00 94.56 93 VAL A C 1
ATOM 753 O O . VAL A 1 93 ? -1.762 7.207 -10.161 1.00 94.56 93 VAL A O 1
ATOM 756 N N . LEU A 1 94 ? -3.840 6.389 -10.386 1.00 95.06 94 LEU A N 1
ATOM 757 C CA . LEU A 1 94 ? -3.927 5.810 -9.046 1.00 95.06 94 LEU A CA 1
ATOM 758 C C . LEU A 1 94 ? -2.847 4.742 -8.837 1.00 95.06 94 LEU A C 1
ATOM 760 O O . LEU A 1 94 ? -2.072 4.821 -7.881 1.00 95.06 94 LEU A O 1
ATOM 764 N N . VAL A 1 95 ? -2.755 3.769 -9.750 1.00 96.81 95 VAL A N 1
ATOM 765 C CA . VAL A 1 95 ? -1.771 2.682 -9.656 1.00 96.81 95 VAL A CA 1
ATOM 766 C C . VAL A 1 95 ? -0.345 3.228 -9.690 1.00 96.81 95 VAL A C 1
ATOM 768 O O . VAL A 1 95 ? 0.488 2.802 -8.889 1.00 96.81 95 VAL A O 1
ATOM 771 N N . ALA A 1 96 ? -0.055 4.187 -10.571 1.00 97.56 96 ALA A N 1
ATOM 772 C CA . ALA A 1 96 ? 1.258 4.812 -10.649 1.00 97.56 96 ALA A CA 1
ATOM 773 C C . ALA A 1 96 ? 1.617 5.564 -9.362 1.00 97.56 96 ALA A C 1
ATOM 775 O O . ALA A 1 96 ? 2.739 5.424 -8.876 1.00 97.56 96 ALA A O 1
ATOM 776 N N . THR A 1 97 ? 0.667 6.305 -8.785 1.00 96.81 97 THR A N 1
ATOM 777 C CA . THR A 1 97 ? 0.864 7.024 -7.517 1.00 96.81 97 THR A CA 1
ATOM 778 C C . THR A 1 97 ? 1.145 6.048 -6.373 1.00 96.81 97 THR A C 1
ATOM 780 O O . THR A 1 97 ? 2.057 6.280 -5.582 1.00 96.81 97 THR A O 1
ATOM 783 N N . ILE A 1 98 ? 0.435 4.915 -6.315 1.00 97.69 98 ILE A N 1
ATOM 784 C CA . ILE A 1 98 ? 0.687 3.855 -5.327 1.00 97.69 98 ILE A CA 1
ATOM 785 C C . ILE A 1 98 ? 2.084 3.249 -5.514 1.00 97.69 98 ILE A C 1
ATOM 787 O O . ILE A 1 98 ? 2.825 3.141 -4.543 1.00 97.69 98 ILE A O 1
ATOM 791 N N . LEU A 1 99 ? 2.484 2.911 -6.746 1.00 98.12 99 LEU A N 1
ATOM 792 C CA . LEU A 1 99 ? 3.819 2.366 -7.031 1.00 98.12 99 LEU A CA 1
ATOM 793 C C . LEU A 1 99 ? 4.943 3.331 -6.614 1.00 98.12 99 LEU A C 1
ATOM 795 O O . LEU A 1 99 ? 5.947 2.892 -6.052 1.00 98.12 99 LEU A O 1
ATOM 799 N N . LEU A 1 100 ? 4.774 4.637 -6.856 1.00 97.06 100 LEU A N 1
ATOM 800 C CA . LEU A 1 100 ? 5.741 5.658 -6.438 1.00 97.06 100 LEU A CA 1
ATOM 801 C C . LEU A 1 100 ? 5.741 5.870 -4.921 1.00 97.06 100 LEU A C 1
ATOM 803 O O . LEU A 1 100 ? 6.812 5.957 -4.329 1.00 97.06 100 LEU A O 1
ATOM 807 N N . SER A 1 101 ? 4.577 5.841 -4.270 1.00 96.25 101 SER A N 1
ATOM 808 C CA . SER A 1 101 ? 4.501 5.846 -2.805 1.00 96.25 101 SER A CA 1
ATOM 809 C C . SER A 1 101 ? 5.225 4.632 -2.204 1.00 96.25 101 SER A C 1
ATOM 811 O O . SER A 1 101 ? 5.979 4.770 -1.243 1.00 96.25 101 SER A O 1
ATOM 813 N N . SER A 1 102 ? 5.078 3.438 -2.791 1.00 97.00 102 SER A N 1
ATOM 814 C CA . SER A 1 102 ? 5.803 2.235 -2.353 1.00 97.00 102 SER A CA 1
ATOM 815 C C . SER A 1 102 ? 7.308 2.337 -2.600 1.00 97.00 102 SER A C 1
ATOM 817 O O . SER A 1 102 ? 8.089 1.855 -1.784 1.00 97.00 102 SER A O 1
ATOM 819 N N . TYR A 1 103 ? 7.740 2.998 -3.679 1.00 97.44 103 TYR A N 1
ATOM 820 C CA . TYR A 1 103 ? 9.158 3.284 -3.914 1.00 97.44 103 TYR A CA 1
ATOM 821 C C . TYR A 1 103 ? 9.735 4.128 -2.775 1.00 97.44 103 TYR A C 1
ATOM 823 O O . TYR A 1 103 ? 10.798 3.819 -2.240 1.00 97.44 103 TYR A O 1
ATOM 831 N N . GLU A 1 104 ? 9.028 5.182 -2.376 1.00 95.00 104 GLU A N 1
ATOM 832 C CA . GLU A 1 104 ? 9.488 6.101 -1.332 1.00 95.00 104 GLU A CA 1
ATOM 833 C C . GLU A 1 104 ? 9.469 5.464 0.052 1.00 95.00 104 GLU A C 1
ATOM 835 O O . GLU A 1 104 ? 10.349 5.741 0.865 1.00 95.00 104 GLU 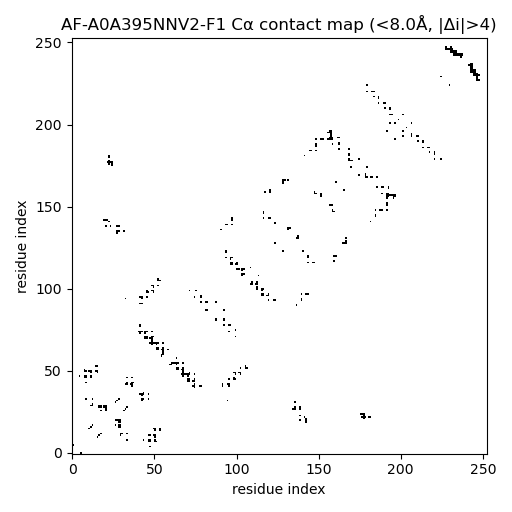A O 1
ATOM 840 N N . LEU A 1 105 ? 8.515 4.564 0.300 1.00 93.00 105 LEU A N 1
ATOM 841 C CA . LEU A 1 105 ? 8.510 3.730 1.497 1.00 93.00 105 LEU A CA 1
ATOM 842 C C . LEU A 1 105 ? 9.816 2.920 1.605 1.00 93.00 105 LEU A C 1
ATOM 844 O O . LEU A 1 105 ? 10.413 2.864 2.679 1.00 93.00 105 LEU A O 1
ATOM 848 N N . LEU A 1 106 ? 10.294 2.342 0.494 1.00 93.06 106 LEU A N 1
ATOM 849 C CA . LEU A 1 106 ? 11.568 1.613 0.440 1.00 93.06 106 LEU A CA 1
ATOM 850 C C . LEU A 1 106 ? 12.798 2.533 0.494 1.00 93.06 106 LEU A C 1
ATOM 852 O O . LEU A 1 106 ? 13.846 2.136 0.997 1.00 93.06 106 LEU A O 1
ATOM 856 N N . ALA A 1 107 ? 12.701 3.755 -0.031 1.00 87.00 107 ALA A N 1
ATOM 857 C CA . ALA A 1 107 ? 13.814 4.702 -0.113 1.00 87.00 107 ALA A CA 1
ATOM 858 C C . ALA A 1 107 ? 14.176 5.415 1.188 1.00 87.00 107 ALA A C 1
ATOM 860 O O . ALA A 1 107 ? 15.144 6.169 1.178 1.00 87.00 107 ALA A O 1
ATOM 861 N N . VAL A 1 108 ? 13.479 5.094 2.281 1.00 82.69 108 VAL A N 1
ATOM 862 C CA . VAL A 1 108 ? 13.384 5.809 3.561 1.00 82.69 108 VAL A CA 1
ATOM 863 C C . VAL A 1 108 ? 12.118 6.675 3.584 1.00 82.69 108 VAL A C 1
ATOM 865 O O . VAL A 1 108 ? 12.057 7.699 2.898 1.00 82.69 108 VAL A O 1
ATOM 868 N N . PRO A 1 109 ? 11.117 6.310 4.410 1.00 75.06 109 PRO A N 1
ATOM 869 C CA . PRO A 1 109 ? 9.881 7.071 4.533 1.00 75.06 109 PRO A CA 1
ATOM 870 C C . PRO A 1 109 ? 10.167 8.507 4.988 1.00 75.06 109 PRO A C 1
ATOM 872 O O . PRO A 1 109 ? 10.712 8.739 6.068 1.00 75.06 109 PRO A O 1
ATOM 875 N N . GLY A 1 110 ? 9.783 9.480 4.163 1.00 80.31 110 GLY A N 1
ATOM 876 C CA . GLY A 1 110 ? 10.028 10.903 4.397 1.00 80.31 110 GLY A CA 1
ATOM 877 C C . GLY A 1 110 ? 8.856 11.795 3.971 1.00 80.31 110 GLY A C 1
ATOM 878 O O . GLY A 1 110 ? 7.734 11.318 3.782 1.00 80.31 110 GLY A O 1
ATOM 879 N N . PRO A 1 111 ? 9.085 13.110 3.810 1.00 84.50 111 PRO A N 1
ATOM 880 C CA . PRO A 1 111 ? 8.048 14.045 3.374 1.00 84.50 111 PRO A CA 1
ATOM 881 C C . PRO A 1 111 ? 7.436 13.695 2.012 1.00 84.50 111 PRO A C 1
ATOM 883 O O . PRO A 1 111 ? 6.243 13.921 1.819 1.00 84.50 111 PRO A O 1
ATOM 886 N N . ASP A 1 112 ? 8.232 13.142 1.092 1.00 82.88 112 ASP A N 1
ATOM 887 C CA . ASP A 1 112 ? 7.762 12.741 -0.238 1.00 82.88 112 ASP A CA 1
ATOM 888 C C . ASP A 1 112 ? 6.780 11.561 -0.143 1.00 82.88 112 ASP A C 1
ATOM 890 O O . ASP A 1 112 ? 5.643 11.697 -0.595 1.00 82.88 112 ASP A O 1
ATOM 894 N N . TYR A 1 113 ? 7.141 10.510 0.612 1.00 90.62 113 TYR A N 1
ATOM 895 C CA . TYR A 1 113 ? 6.256 9.379 0.939 1.00 90.62 113 TYR A CA 1
ATOM 896 C C . TYR A 1 113 ? 4.892 9.836 1.470 1.00 90.62 113 TYR A C 1
ATOM 898 O O . TYR A 1 113 ? 3.844 9.406 0.983 1.00 90.62 113 TYR A O 1
ATOM 906 N N . ARG A 1 114 ? 4.892 10.753 2.448 1.00 89.25 114 ARG A N 1
ATOM 907 C CA . ARG A 1 114 ? 3.651 11.298 3.017 1.00 89.25 114 ARG A CA 1
ATOM 908 C C . ARG A 1 114 ? 2.829 12.051 1.970 1.00 89.25 114 ARG A C 1
ATOM 910 O O . ARG A 1 114 ? 1.611 11.904 1.949 1.00 89.25 114 ARG A O 1
ATOM 917 N N . ARG A 1 115 ? 3.475 12.848 1.113 1.00 89.12 115 ARG A N 1
ATOM 918 C CA . ARG A 1 115 ? 2.796 13.619 0.063 1.00 89.12 115 ARG A CA 1
ATOM 919 C C . ARG A 1 115 ? 2.159 12.715 -0.988 1.00 89.12 115 ARG A C 1
ATOM 921 O O . ARG A 1 115 ? 0.996 12.935 -1.314 1.00 89.12 115 ARG A O 1
ATOM 928 N N . HIS A 1 116 ? 2.853 11.687 -1.477 1.00 90.44 116 HIS A N 1
ATOM 929 C CA . HIS A 1 116 ? 2.229 10.746 -2.410 1.00 90.44 116 HIS A CA 1
ATOM 930 C C . HIS A 1 116 ? 1.123 9.931 -1.750 1.00 90.44 116 HIS A C 1
ATOM 932 O O . HIS A 1 116 ? 0.083 9.750 -2.372 1.00 90.44 116 HIS A O 1
ATOM 938 N N . LEU A 1 117 ? 1.272 9.520 -0.486 1.00 92.75 117 LEU A N 1
ATOM 939 C CA . LEU A 1 117 ? 0.202 8.829 0.239 1.00 92.75 117 LEU A CA 1
ATOM 940 C C . LEU A 1 117 ? -1.063 9.700 0.377 1.00 92.75 117 LEU A C 1
ATOM 942 O O . LEU A 1 117 ? -2.174 9.231 0.132 1.00 92.75 117 LEU A O 1
ATOM 946 N N . GLN A 1 118 ? -0.903 10.990 0.687 1.00 93.38 118 GLN A N 1
ATOM 947 C CA . GLN A 1 118 ? -2.001 11.966 0.669 1.00 93.38 118 GLN A CA 1
ATOM 948 C C . GLN A 1 118 ? -2.587 12.162 -0.737 1.00 93.38 118 GLN A C 1
ATOM 950 O O . GLN A 1 118 ? -3.800 12.322 -0.885 1.00 93.38 118 GLN A O 1
ATOM 955 N N . GLY A 1 119 ? -1.745 12.121 -1.772 1.00 92.19 119 GLY A N 1
ATOM 956 C CA . GLY A 1 119 ? -2.172 12.108 -3.170 1.00 92.19 119 GLY A CA 1
ATOM 957 C C . GLY A 1 119 ? -3.063 10.906 -3.493 1.00 92.19 119 GLY A C 1
ATOM 958 O O . GLY A 1 119 ? -4.141 11.091 -4.052 1.00 92.19 119 GLY A O 1
ATOM 959 N N . VAL A 1 120 ? -2.680 9.697 -3.062 1.00 93.25 120 VAL A N 1
ATOM 960 C CA . VAL A 1 120 ? -3.507 8.484 -3.205 1.00 93.25 120 VAL A CA 1
ATOM 961 C C . VAL A 1 120 ? -4.848 8.651 -2.489 1.00 93.25 120 VAL A C 1
ATOM 963 O O . VAL A 1 120 ? -5.885 8.412 -3.100 1.00 93.25 120 VAL A O 1
ATOM 966 N N . SER A 1 121 ? -4.854 9.130 -1.239 1.00 93.69 121 SER A N 1
ATOM 967 C CA . SER A 1 121 ? -6.099 9.413 -0.502 1.00 93.69 121 SER A CA 1
ATOM 968 C C . SER A 1 121 ? -7.006 10.381 -1.268 1.00 93.69 121 SER A C 1
ATOM 970 O O . SER A 1 121 ? -8.205 10.146 -1.390 1.00 93.69 121 SER A O 1
ATOM 972 N N . SER A 1 122 ? -6.431 11.450 -1.825 1.00 92.12 122 SER A N 1
ATOM 973 C CA . SER A 1 122 ? -7.183 12.472 -2.561 1.00 92.12 122 SER A CA 1
ATOM 974 C C . SER A 1 122 ? -7.799 11.910 -3.847 1.00 92.12 122 SER A C 1
ATOM 976 O O . SER A 1 122 ? -8.950 12.207 -4.155 1.00 92.12 122 SER A O 1
ATOM 978 N N . LEU A 1 123 ? -7.057 11.061 -4.567 1.00 91.12 123 LEU A N 1
ATOM 979 C CA . LEU A 1 123 ? -7.525 10.346 -5.760 1.00 91.12 123 LEU A CA 1
ATOM 980 C C . LEU A 1 123 ? -8.639 9.339 -5.436 1.00 91.12 123 LEU A C 1
ATOM 982 O O . LEU A 1 123 ? -9.590 9.188 -6.199 1.00 91.12 123 LEU A O 1
ATOM 986 N N . LEU A 1 124 ? -8.541 8.632 -4.311 1.00 90.94 124 LEU A N 1
ATOM 987 C CA . LEU A 1 124 ? -9.580 7.703 -3.860 1.00 90.94 124 LEU A CA 1
ATOM 988 C C . LEU A 1 124 ? -10.871 8.442 -3.473 1.00 90.94 124 LEU A C 1
ATOM 990 O O . LEU A 1 124 ? -11.967 8.018 -3.837 1.00 90.94 124 LEU A O 1
ATOM 994 N N . GLN A 1 125 ? -10.750 9.577 -2.783 1.00 87.88 125 GLN A N 1
ATOM 995 C CA . GLN A 1 125 ? -11.894 10.396 -2.381 1.00 87.88 125 GLN A CA 1
ATOM 996 C C . GLN A 1 125 ? -12.558 11.100 -3.575 1.00 87.88 125 GLN A C 1
ATOM 998 O O . GLN A 1 125 ? -13.787 11.163 -3.632 1.00 87.88 125 GLN A O 1
ATOM 1003 N N . SER A 1 126 ? -11.782 11.582 -4.555 1.00 84.81 126 SER A N 1
ATOM 1004 C CA . SER A 1 126 ? -12.330 12.255 -5.742 1.00 84.81 126 SER A CA 1
ATOM 1005 C C . SER A 1 126 ? -13.125 11.321 -6.656 1.00 84.81 126 SER A C 1
ATOM 1007 O O . SER A 1 126 ? -14.070 11.768 -7.301 1.00 84.81 126 SER A O 1
ATOM 1009 N N . HIS A 1 127 ? -12.786 10.030 -6.684 1.00 79.56 127 HIS A N 1
ATOM 1010 C CA . HIS A 1 127 ? -13.514 9.020 -7.458 1.00 79.56 127 HIS A CA 1
ATOM 1011 C C . HIS A 1 127 ? -14.682 8.365 -6.712 1.00 79.56 127 HIS A C 1
ATOM 1013 O O . HIS A 1 127 ? -15.331 7.481 -7.271 1.00 79.56 127 HIS A O 1
ATOM 1019 N N . CYS A 1 128 ? -15.000 8.855 -5.508 1.00 67.75 128 CYS A N 1
ATOM 1020 C CA . CYS A 1 128 ? -15.939 8.270 -4.551 1.00 67.75 128 CYS A CA 1
ATOM 1021 C C . CYS A 1 128 ? -15.583 6.816 -4.206 1.00 67.75 128 CYS A C 1
ATOM 1023 O O . CYS A 1 128 ? -15.649 5.923 -5.043 1.00 67.75 128 CYS A O 1
ATOM 1025 N N . LEU A 1 129 ? -15.308 6.534 -2.932 1.00 69.00 129 LEU A N 1
ATOM 1026 C CA . LEU A 1 129 ? -14.987 5.174 -2.471 1.00 69.00 129 LEU A CA 1
ATOM 1027 C C . LEU A 1 129 ? -16.111 4.159 -2.758 1.00 69.00 129 LEU A C 1
ATOM 1029 O O . LEU A 1 129 ? -15.849 2.974 -2.941 1.00 69.00 129 LEU A O 1
ATOM 1033 N N . SER A 1 130 ? -17.355 4.629 -2.889 1.00 64.81 130 SER A N 1
ATOM 1034 C CA . SER A 1 130 ? -18.501 3.830 -3.340 1.00 64.81 130 SER A CA 1
ATOM 1035 C C . SER A 1 130 ? -18.404 3.345 -4.796 1.00 64.81 130 SER A C 1
ATOM 1037 O O . SER A 1 130 ? -19.131 2.429 -5.174 1.00 64.81 130 SER A O 1
ATOM 1039 N N . SER A 1 131 ? -17.515 3.926 -5.605 1.00 66.81 131 SER A N 1
ATOM 1040 C CA . SER A 1 131 ? -17.234 3.532 -6.991 1.00 66.81 131 SER A CA 1
ATOM 1041 C C . SER A 1 131 ? -16.143 2.462 -7.107 1.00 66.81 131 SER A C 1
ATOM 1043 O O . SER A 1 131 ? -15.872 2.012 -8.224 1.00 66.81 131 SER A O 1
ATOM 1045 N N . ILE A 1 132 ? -15.529 2.032 -5.991 1.00 72.50 132 ILE A N 1
ATOM 1046 C CA . ILE A 1 132 ? -14.581 0.908 -5.955 1.00 72.50 132 ILE A CA 1
ATOM 1047 C C . ILE A 1 132 ? -15.345 -0.365 -6.327 1.00 72.50 132 ILE A C 1
ATOM 1049 O O . ILE A 1 132 ? -15.967 -1.027 -5.497 1.00 72.50 132 ILE A O 1
ATOM 1053 N N . THR A 1 133 ? -15.326 -0.681 -7.615 1.00 71.50 133 THR A N 1
ATOM 1054 C CA . THR A 1 133 ? -16.147 -1.742 -8.210 1.00 71.50 133 THR A CA 1
ATOM 1055 C C . THR A 1 133 ? -15.303 -2.770 -8.941 1.00 71.50 133 THR A C 1
ATOM 1057 O O . THR A 1 133 ? -15.710 -3.926 -9.043 1.00 71.50 133 THR A O 1
ATOM 1060 N N . THR A 1 134 ? -14.117 -2.387 -9.423 1.00 84.81 134 THR A N 1
ATOM 1061 C CA . THR A 1 134 ? -13.203 -3.312 -10.094 1.00 84.81 134 THR A CA 1
ATOM 1062 C C . THR A 1 134 ? -12.256 -3.972 -9.092 1.00 84.81 134 THR A C 1
ATOM 1064 O O . THR A 1 134 ? -11.903 -3.378 -8.070 1.00 84.81 134 THR A O 1
ATOM 1067 N N . ASP A 1 135 ? -11.781 -5.190 -9.383 1.00 87.06 135 ASP A N 1
ATOM 1068 C CA . ASP A 1 135 ? -10.814 -5.838 -8.480 1.00 87.06 135 ASP A CA 1
ATOM 1069 C C . ASP A 1 135 ? -9.494 -5.059 -8.397 1.00 87.06 135 ASP A C 1
ATOM 1071 O O . ASP A 1 135 ? -8.812 -5.133 -7.381 1.00 87.06 135 ASP A O 1
ATOM 1075 N N . LEU A 1 136 ? -9.133 -4.299 -9.442 1.00 90.12 136 LEU A N 1
ATOM 1076 C CA . LEU A 1 136 ? -7.932 -3.467 -9.405 1.00 90.12 136 LEU A CA 1
ATOM 1077 C C . LEU A 1 136 ? -8.108 -2.281 -8.452 1.00 90.12 136 LEU A C 1
ATOM 1079 O O . LEU A 1 136 ? -7.202 -2.030 -7.668 1.00 90.12 136 LEU A O 1
ATOM 1083 N N . ASP A 1 137 ? -9.266 -1.613 -8.457 1.00 88.75 137 ASP A N 1
ATOM 1084 C CA . ASP A 1 137 ? -9.547 -0.533 -7.500 1.00 88.75 137 ASP A CA 1
ATOM 1085 C C . ASP A 1 137 ? -9.517 -1.060 -6.062 1.00 88.75 137 ASP A C 1
ATOM 1087 O O . ASP A 1 137 ? -8.950 -0.427 -5.172 1.00 88.75 137 ASP A O 1
ATOM 1091 N N . ARG A 1 138 ? -10.076 -2.258 -5.837 1.00 90.00 138 ARG A N 1
ATOM 1092 C CA . ARG A 1 138 ? -10.038 -2.928 -4.530 1.00 90.00 138 ARG A CA 1
ATOM 1093 C C . ARG A 1 138 ? -8.607 -3.249 -4.106 1.00 90.00 138 ARG A C 1
ATOM 1095 O O . ARG A 1 138 ? -8.234 -2.937 -2.980 1.00 90.00 138 ARG A O 1
ATOM 1102 N N . ALA A 1 139 ? -7.803 -3.829 -4.995 1.00 92.88 139 ALA A N 1
ATOM 1103 C CA . ALA A 1 139 ? -6.399 -4.120 -4.718 1.00 92.88 139 ALA A CA 1
ATOM 1104 C C . ALA A 1 139 ? -5.612 -2.835 -4.409 1.00 92.88 139 ALA A C 1
ATOM 1106 O O . ALA A 1 139 ? -4.904 -2.762 -3.406 1.00 92.88 139 ALA A O 1
ATOM 1107 N N . SER A 1 140 ? -5.794 -1.785 -5.216 1.00 94.88 140 SER A N 1
ATOM 1108 C CA . SER A 1 140 ? -5.192 -0.468 -4.993 1.00 94.88 140 SER A CA 1
ATOM 1109 C C . SER A 1 140 ? -5.588 0.124 -3.639 1.00 94.88 140 SER A C 1
ATOM 1111 O O . SER A 1 140 ? -4.720 0.611 -2.910 1.00 94.88 140 SER A O 1
ATOM 1113 N N . PHE A 1 141 ? -6.865 0.028 -3.259 1.00 94.25 141 PHE A N 1
ATOM 1114 C CA . PHE A 1 141 ? -7.335 0.477 -1.952 1.00 94.25 141 PHE A CA 1
ATOM 1115 C C . PHE A 1 141 ? -6.652 -0.275 -0.803 1.00 94.25 141 PHE A C 1
ATOM 1117 O O . PHE A 1 141 ? -6.180 0.356 0.138 1.00 94.25 141 PHE A O 1
ATOM 1124 N N . TRP A 1 142 ? -6.549 -1.604 -0.864 1.00 94.44 142 TRP A N 1
ATOM 1125 C CA . TRP A 1 142 ? -5.956 -2.383 0.231 1.00 94.44 142 TRP A CA 1
ATOM 1126 C C . TRP A 1 142 ? -4.433 -2.224 0.343 1.00 94.44 142 TRP A C 1
ATOM 1128 O O . TRP A 1 142 ? -3.877 -2.337 1.438 1.00 94.44 142 TRP A O 1
ATOM 1138 N N . ILE A 1 143 ? -3.739 -1.870 -0.743 1.00 96.25 143 ILE A N 1
ATOM 1139 C CA . ILE A 1 143 ? -2.338 -1.422 -0.672 1.00 96.25 143 ILE A CA 1
ATOM 1140 C C . ILE A 1 143 ? -2.245 -0.067 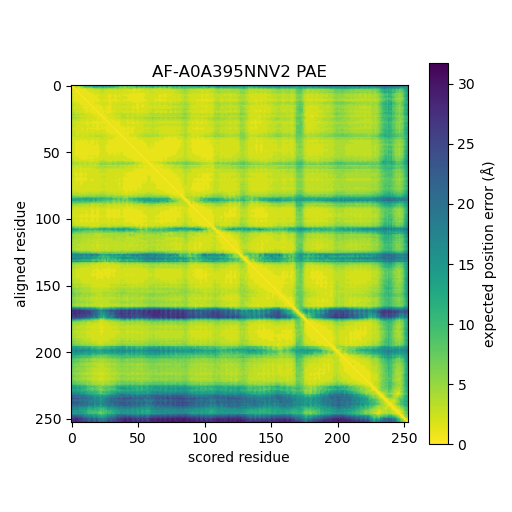0.032 1.00 96.25 143 ILE A C 1
ATOM 1142 O O . ILE A 1 143 ? -1.446 0.095 0.958 1.00 96.25 143 ILE A O 1
ATOM 1146 N N . TYR A 1 144 ? -3.092 0.887 -0.363 1.00 96.12 144 TYR A N 1
ATOM 1147 C CA . TYR A 1 144 ? -3.198 2.186 0.298 1.00 96.12 144 TYR A CA 1
ATOM 1148 C C . TYR A 1 144 ? -3.499 2.041 1.799 1.00 96.12 144 TYR A C 1
ATOM 1150 O O . TYR A 1 144 ? -2.802 2.630 2.620 1.00 96.12 144 TYR A O 1
ATOM 1158 N N . ALA A 1 145 ? -4.474 1.210 2.168 1.00 95.88 145 ALA A N 1
ATOM 1159 C CA . ALA A 1 145 ? -4.878 0.979 3.550 1.00 95.88 145 ALA A CA 1
ATOM 1160 C C . ALA A 1 145 ? -3.706 0.490 4.412 1.00 95.88 145 ALA A C 1
ATOM 1162 O O . ALA A 1 145 ? -3.526 0.952 5.538 1.00 95.88 145 ALA A O 1
ATOM 1163 N N . ARG A 1 146 ? -2.856 -0.396 3.873 1.00 96.00 146 ARG A N 1
ATOM 1164 C CA . ARG A 1 146 ? -1.635 -0.848 4.559 1.00 96.00 146 ARG A CA 1
ATOM 1165 C C . ARG A 1 146 ? -0.633 0.286 4.761 1.00 96.00 146 ARG A C 1
ATOM 1167 O O . ARG A 1 146 ? -0.064 0.400 5.846 1.00 96.00 146 ARG A O 1
ATOM 1174 N N . HIS A 1 147 ? -0.426 1.125 3.747 1.00 95.56 147 HIS A N 1
ATOM 1175 C CA . HIS A 1 147 ? 0.448 2.297 3.852 1.00 95.56 147 HIS A CA 1
ATOM 1176 C C . HIS A 1 147 ? -0.062 3.298 4.899 1.00 95.56 147 HIS A C 1
ATOM 1178 O O . HIS A 1 147 ? 0.724 3.791 5.712 1.00 95.56 147 HIS A O 1
ATOM 1184 N N . ASP A 1 148 ? -1.365 3.577 4.890 1.00 95.56 148 ASP A N 1
ATOM 1185 C CA . ASP A 1 148 ? -2.018 4.519 5.798 1.00 95.56 148 ASP A CA 1
ATOM 1186 C C . ASP A 1 148 ? -1.980 4.018 7.245 1.00 95.56 148 ASP A C 1
ATOM 1188 O O . ASP A 1 148 ? -1.540 4.745 8.130 1.00 95.56 148 ASP A O 1
ATOM 1192 N N . VAL A 1 149 ? -2.299 2.742 7.486 1.00 96.06 149 VAL A N 1
ATOM 1193 C CA . VAL A 1 149 ? -2.181 2.111 8.813 1.00 96.06 149 VAL A CA 1
ATOM 1194 C C . VAL A 1 149 ? -0.746 2.159 9.336 1.00 96.06 149 VAL A C 1
ATOM 1196 O O . VAL A 1 149 ? -0.526 2.556 10.481 1.00 96.06 149 VAL A O 1
ATOM 1199 N N . ALA A 1 150 ? 0.244 1.801 8.513 1.00 93.38 150 ALA A N 1
ATOM 1200 C CA . ALA A 1 150 ? 1.647 1.865 8.914 1.00 93.38 150 ALA A CA 1
ATOM 1201 C C . ALA A 1 150 ? 2.068 3.302 9.269 1.00 93.38 150 ALA A C 1
ATOM 1203 O O . ALA A 1 150 ? 2.701 3.536 10.301 1.00 93.38 150 ALA A O 1
ATOM 1204 N N . MET A 1 151 ? 1.675 4.277 8.447 1.00 92.62 151 MET A N 1
ATOM 1205 C CA . MET A 1 151 ? 1.946 5.694 8.687 1.00 92.62 151 MET A CA 1
ATOM 1206 C C . MET A 1 151 ? 1.271 6.187 9.974 1.00 92.62 151 MET A C 1
ATOM 1208 O O . MET A 1 151 ? 1.924 6.847 10.786 1.00 92.62 151 MET A O 1
ATOM 1212 N N . ALA A 1 152 ? 0.013 5.813 10.194 1.00 93.81 152 ALA A N 1
ATOM 1213 C CA . ALA A 1 152 ? -0.780 6.192 11.352 1.00 93.81 152 ALA A CA 1
ATOM 1214 C C . ALA A 1 152 ? -0.188 5.662 12.669 1.00 93.81 152 ALA A C 1
ATOM 1216 O O . ALA A 1 152 ? -0.056 6.419 13.632 1.00 93.81 152 ALA A O 1
ATOM 1217 N N . ILE A 1 153 ? 0.265 4.400 12.691 1.00 93.44 153 ILE A N 1
ATOM 1218 C CA . ILE A 1 153 ? 0.956 3.806 13.849 1.00 93.44 153 ILE A CA 1
ATOM 1219 C C . ILE A 1 153 ? 2.249 4.562 14.159 1.00 93.44 153 ILE A C 1
ATOM 1221 O O . ILE A 1 153 ? 2.477 4.944 15.305 1.00 93.44 153 ILE A O 1
ATOM 1225 N N . ILE A 1 154 ? 3.091 4.797 13.147 1.00 91.06 154 ILE A N 1
ATOM 1226 C CA . ILE A 1 154 ? 4.401 5.444 13.326 1.00 91.06 154 ILE A CA 1
ATOM 1227 C C . ILE A 1 154 ? 4.251 6.877 13.853 1.00 91.06 154 ILE A C 1
ATOM 1229 O O . ILE A 1 154 ? 5.069 7.334 14.652 1.00 91.06 154 ILE A O 1
ATOM 1233 N N . ASN A 1 155 ? 3.223 7.597 13.400 1.00 91.00 155 ASN A N 1
ATOM 1234 C CA . ASN A 1 155 ? 3.026 9.009 13.724 1.00 91.00 155 ASN A CA 1
ATOM 1235 C C . ASN A 1 155 ? 2.023 9.245 14.864 1.00 91.00 155 ASN A C 1
ATOM 1237 O O . ASN A 1 155 ? 1.778 10.403 15.201 1.00 91.00 155 ASN A O 1
ATOM 1241 N N . TYR A 1 156 ? 1.466 8.187 15.465 1.00 93.81 156 TYR A N 1
ATOM 1242 C CA . TYR A 1 156 ? 0.437 8.269 16.508 1.00 93.81 156 TYR A CA 1
ATOM 1243 C C . TYR A 1 156 ? -0.743 9.165 16.097 1.00 93.81 156 TYR A C 1
ATOM 1245 O O . TYR A 1 156 ? -1.194 10.020 16.863 1.00 93.81 156 TYR A O 1
ATOM 1253 N N . CYS A 1 157 ? -1.218 9.000 14.861 1.00 92.50 157 CYS A N 1
ATOM 1254 C CA . CYS A 1 157 ? -2.315 9.781 14.293 1.00 92.50 157 CYS A CA 1
ATOM 1255 C C . CYS A 1 157 ? -3.440 8.872 13.772 1.00 92.50 157 CYS A C 1
ATOM 1257 O O . CYS A 1 157 ? -3.222 7.675 13.595 1.00 92.50 157 CYS A O 1
ATOM 1259 N N . PRO A 1 158 ? -4.653 9.404 13.535 1.00 92.12 158 PRO A N 1
ATOM 1260 C CA . PRO A 1 158 ? -5.693 8.677 12.808 1.00 92.12 158 PRO A CA 1
ATOM 1261 C C . PRO A 1 158 ? -5.281 8.357 11.362 1.00 92.12 158 PRO A C 1
ATOM 1263 O O . PRO A 1 158 ? -4.329 8.945 10.840 1.00 92.12 158 PRO A O 1
ATOM 1266 N N . SER A 1 159 ? -6.034 7.463 10.718 1.00 92.75 159 SER A N 1
ATOM 1267 C CA . SER A 1 159 ? -5.975 7.226 9.270 1.00 92.75 159 SER A CA 1
ATOM 1268 C C . SER A 1 159 ? -6.373 8.478 8.479 1.00 92.75 159 SER A C 1
ATOM 1270 O O . SER A 1 159 ? -7.132 9.321 8.966 1.00 92.75 159 SER A O 1
ATOM 1272 N N . LEU A 1 160 ? -5.873 8.609 7.248 1.00 93.12 160 LEU A N 1
ATOM 1273 C CA . LEU A 1 160 ? -6.216 9.725 6.358 1.00 93.12 160 LEU A CA 1
ATOM 1274 C C . LEU A 1 160 ? -7.671 9.653 5.870 1.00 93.12 160 LEU A C 1
ATOM 1276 O O . LEU A 1 160 ? -8.325 10.687 5.737 1.00 93.12 160 LEU A O 1
ATOM 1280 N N . ILE A 1 161 ? -8.176 8.437 5.636 1.00 92.50 161 ILE A N 1
ATOM 1281 C CA . ILE A 1 161 ? -9.586 8.176 5.319 1.00 92.50 161 ILE A CA 1
ATOM 1282 C C . ILE A 1 161 ? -10.232 7.524 6.550 1.00 92.50 161 ILE A C 1
ATOM 1284 O O . ILE A 1 161 ? -9.707 6.503 7.019 1.00 92.50 161 ILE A O 1
ATOM 1288 N N . PRO A 1 162 ? -11.352 8.062 7.072 1.00 91.38 162 PRO A N 1
ATOM 1289 C CA . PRO A 1 162 ? -12.075 7.459 8.189 1.00 91.38 162 PRO A CA 1
ATOM 1290 C C . PRO A 1 162 ? -12.456 6.008 7.902 1.00 91.38 162 PRO A C 1
ATOM 1292 O O . PRO A 1 162 ? -12.906 5.681 6.803 1.00 91.38 162 PRO A O 1
ATOM 1295 N N . THR A 1 163 ? -12.317 5.126 8.890 1.00 91.69 163 THR A N 1
ATOM 1296 C CA . THR A 1 163 ? -12.594 3.689 8.712 1.00 91.69 163 THR A CA 1
ATOM 1297 C C . THR A 1 163 ? -14.047 3.376 8.352 1.00 91.69 163 THR A C 1
ATOM 1299 O O . THR A 1 163 ? -14.322 2.310 7.799 1.00 91.69 163 THR A O 1
ATOM 1302 N N . SER A 1 164 ? -14.974 4.297 8.626 1.00 89.12 164 SER A N 1
ATOM 1303 C CA . SER A 1 164 ? -16.380 4.224 8.214 1.00 89.12 164 SER A CA 1
ATOM 1304 C C . SER A 1 164 ? -16.594 4.397 6.707 1.00 89.12 164 SER A C 1
ATOM 1306 O O . SER A 1 164 ? -17.637 3.995 6.198 1.00 89.12 164 SER A O 1
ATOM 1308 N N . GLU A 1 165 ? -15.633 4.995 6.002 1.00 89.75 165 GLU A N 1
ATOM 1309 C CA . GLU A 1 165 ? -15.687 5.235 4.556 1.00 89.75 165 GLU A CA 1
ATOM 1310 C C . GLU A 1 165 ? -14.954 4.156 3.749 1.00 89.75 165 GLU A C 1
ATOM 1312 O O . GLU A 1 165 ? -15.021 4.148 2.519 1.00 89.75 165 GLU A O 1
ATOM 1317 N N . TRP A 1 166 ? -14.246 3.240 4.415 1.00 90.12 166 TRP A N 1
ATOM 1318 C CA . TRP A 1 166 ? -13.534 2.162 3.737 1.00 90.12 166 TRP A CA 1
ATOM 1319 C C . TRP A 1 166 ? -14.540 1.243 3.022 1.00 90.12 166 TRP A C 1
ATOM 1321 O O . TRP A 1 166 ? -15.620 0.982 3.561 1.00 90.12 166 TRP A O 1
ATOM 1331 N N . PRO A 1 167 ? -14.212 0.728 1.819 1.00 84.75 167 PRO A N 1
ATOM 1332 C CA . PRO A 1 167 ? -15.038 -0.272 1.164 1.00 84.75 167 PRO A CA 1
ATOM 1333 C C . PRO A 1 167 ? -15.218 -1.448 2.119 1.00 84.75 167 PRO A C 1
ATOM 1335 O O . PRO A 1 167 ? -14.276 -1.832 2.818 1.00 84.75 167 PRO A O 1
ATOM 1338 N N . ALA A 1 168 ? -16.428 -2.012 2.153 1.00 72.06 168 ALA A N 1
ATOM 1339 C CA . ALA A 1 168 ? -16.717 -3.157 3.004 1.00 72.06 168 ALA A CA 1
ATOM 1340 C C . ALA A 1 168 ? -15.625 -4.215 2.790 1.00 72.06 168 ALA A C 1
ATOM 1342 O O . ALA A 1 168 ? -15.419 -4.671 1.661 1.00 72.06 168 ALA A O 1
ATOM 1343 N N . ALA A 1 169 ? -14.900 -4.570 3.858 1.00 60.72 169 ALA A N 1
ATOM 1344 C CA . ALA A 1 169 ? -14.057 -5.756 3.861 1.00 60.72 169 ALA A CA 1
ATOM 1345 C C . ALA A 1 169 ? -15.013 -6.914 3.586 1.00 60.72 169 ALA A C 1
ATOM 1347 O O . ALA A 1 169 ? -15.821 -7.254 4.443 1.00 60.72 169 ALA A O 1
ATOM 1348 N N . ILE A 1 170 ? -15.069 -7.357 2.328 1.00 52.22 170 ILE A N 1
ATOM 1349 C CA . ILE A 1 170 ? -16.203 -8.119 1.810 1.00 52.22 170 ILE A CA 1
ATOM 1350 C C . ILE A 1 170 ? -16.363 -9.393 2.636 1.00 52.22 170 ILE A C 1
ATOM 1352 O O . ILE A 1 170 ? -15.617 -10.350 2.463 1.00 52.22 170 ILE A O 1
ATOM 1356 N N . THR A 1 171 ? -17.376 -9.416 3.499 1.00 49.09 171 THR A N 1
ATOM 1357 C CA . THR A 1 171 ? -17.869 -10.630 4.143 1.00 49.09 171 THR A CA 1
ATOM 1358 C C . THR A 1 171 ? -18.718 -11.370 3.119 1.00 49.09 171 THR A C 1
ATOM 1360 O O . THR A 1 171 ? -19.945 -11.303 3.143 1.00 49.09 171 THR A O 1
ATOM 1363 N N . SER A 1 172 ? -18.067 -12.001 2.143 1.00 46.81 172 SER A N 1
ATOM 1364 C CA . SER A 1 172 ? -18.730 -13.036 1.352 1.00 46.81 172 SER A CA 1
ATOM 1365 C C . SER A 1 172 ? -18.720 -14.333 2.154 1.00 46.81 172 SER A C 1
ATOM 1367 O O . SER A 1 172 ? -17.743 -14.621 2.842 1.00 46.81 172 SER A O 1
ATOM 1369 N N . GLU A 1 173 ? -19.789 -15.119 2.050 1.00 47.31 173 GLU A N 1
ATOM 1370 C CA . GLU A 1 173 ? -19.966 -16.394 2.765 1.00 47.31 173 GLU A CA 1
ATOM 1371 C C . GLU A 1 173 ? -18.886 -17.445 2.424 1.00 47.31 173 GLU A C 1
ATOM 1373 O O . GLU A 1 173 ? -18.733 -18.420 3.150 1.00 47.31 173 GLU A O 1
ATOM 1378 N N . ASN A 1 174 ? -18.085 -17.202 1.376 1.00 48.34 174 ASN A N 1
ATOM 1379 C CA . ASN A 1 174 ? -16.873 -17.943 1.017 1.00 48.34 174 ASN A CA 1
ATOM 1380 C C . ASN A 1 174 ? -15.657 -17.002 1.031 1.00 48.34 174 ASN A C 1
ATOM 1382 O O . ASN A 1 174 ? -15.023 -16.792 -0.000 1.00 48.34 174 ASN A O 1
ATOM 1386 N N . SER A 1 175 ? -15.384 -16.360 2.169 1.00 57.19 175 SER A N 1
ATOM 1387 C CA . SER A 1 175 ? -14.247 -15.445 2.315 1.00 57.19 175 SER A CA 1
ATOM 1388 C C . SER A 1 175 ? -12.941 -16.174 2.000 1.00 57.19 175 SER A C 1
ATOM 1390 O O . SER A 1 175 ? -12.450 -16.955 2.812 1.00 57.19 175 SER A O 1
ATOM 1392 N N . GLU A 1 176 ? -12.361 -15.880 0.839 1.00 71.12 176 GLU A N 1
ATOM 1393 C CA . GLU A 1 176 ? -10.953 -16.146 0.554 1.00 71.12 176 GLU A CA 1
ATOM 1394 C C . GLU A 1 176 ? -10.085 -15.545 1.688 1.00 71.12 176 GLU A C 1
ATOM 1396 O O . GLU A 1 176 ? -10.488 -14.600 2.379 1.00 71.12 176 GLU A O 1
ATOM 1401 N N . GLU A 1 177 ? -8.917 -16.137 1.959 1.00 80.44 177 GLU A N 1
ATOM 1402 C CA . GLU A 1 177 ? -8.053 -15.750 3.094 1.00 80.44 177 GLU A CA 1
ATOM 1403 C C . GLU A 1 177 ? -7.661 -14.261 3.067 1.00 80.44 177 GLU A C 1
ATOM 1405 O O . GLU A 1 177 ? -7.420 -13.642 4.107 1.00 80.44 177 GLU A O 1
ATOM 1410 N N . ASP A 1 178 ? -7.636 -13.663 1.877 1.00 85.38 178 ASP A N 1
ATOM 1411 C CA . ASP A 1 178 ? -7.348 -12.252 1.670 1.00 85.38 178 ASP A CA 1
ATOM 1412 C C . ASP A 1 178 ? -8.427 -11.327 2.255 1.00 85.38 178 ASP A C 1
ATOM 1414 O O . ASP A 1 178 ? -8.094 -10.308 2.860 1.00 85.38 178 ASP A O 1
ATOM 1418 N N . ALA A 1 179 ? -9.709 -11.682 2.157 1.00 85.38 179 ALA A N 1
ATOM 1419 C CA . ALA A 1 179 ? -10.808 -10.929 2.751 1.00 85.38 179 ALA A CA 1
ATOM 1420 C C . ALA A 1 179 ? -10.742 -10.952 4.286 1.00 85.38 179 ALA A C 1
ATOM 1422 O O . ALA A 1 179 ? -10.890 -9.900 4.916 1.00 85.38 179 ALA A O 1
ATOM 1423 N N . ALA A 1 180 ? -10.407 -12.099 4.885 1.00 87.31 180 ALA A N 1
ATOM 1424 C CA . ALA A 1 180 ? -10.170 -12.201 6.324 1.00 87.31 180 ALA A CA 1
ATOM 1425 C C . ALA A 1 180 ? -8.971 -11.341 6.764 1.00 87.31 180 ALA A C 1
ATOM 1427 O O . ALA A 1 180 ? -9.037 -10.651 7.786 1.00 87.31 180 ALA A O 1
ATOM 1428 N N . GLY A 1 181 ? -7.893 -11.324 5.976 1.00 89.81 181 GLY A N 1
ATOM 1429 C CA . GLY A 1 181 ? -6.740 -10.465 6.236 1.00 89.81 181 GLY A CA 1
ATOM 1430 C C . GLY A 1 181 ? -7.041 -8.966 6.076 1.00 89.81 181 GLY A C 1
ATOM 1431 O O . GLY A 1 181 ? -6.606 -8.146 6.886 1.00 89.81 181 GLY A O 1
ATOM 1432 N N . ASN A 1 182 ? -7.846 -8.589 5.083 1.00 92.25 182 ASN A N 1
ATOM 1433 C CA . ASN A 1 182 ? -8.308 -7.210 4.904 1.00 92.25 182 ASN A CA 1
ATOM 1434 C C . ASN A 1 182 ? -9.220 -6.766 6.062 1.00 92.25 182 ASN A C 1
ATOM 1436 O O . ASN A 1 182 ? -9.138 -5.624 6.521 1.00 92.25 182 ASN A O 1
ATOM 1440 N N . GLN A 1 183 ? -10.035 -7.678 6.601 1.00 91.75 183 GLN A N 1
ATOM 1441 C CA . GLN A 1 183 ? -10.877 -7.406 7.765 1.00 91.75 183 GLN A CA 1
ATOM 1442 C C . GLN A 1 183 ? -10.053 -7.122 9.027 1.00 91.75 183 GLN A C 1
ATOM 1444 O O . GLN A 1 183 ? -10.340 -6.144 9.719 1.00 91.75 183 GLN A O 1
ATOM 1449 N N . VAL A 1 184 ? -9.010 -7.907 9.326 1.00 92.88 184 VAL A N 1
ATOM 1450 C CA . VAL A 1 184 ? -8.160 -7.624 10.500 1.00 92.88 184 VAL A CA 1
ATOM 1451 C C . VAL A 1 184 ? -7.376 -6.321 10.341 1.00 92.88 184 VAL A C 1
ATOM 1453 O O . VAL A 1 184 ? -7.221 -5.578 11.311 1.00 92.88 184 VAL A O 1
ATOM 1456 N N . LEU A 1 185 ? -6.958 -5.976 9.118 1.00 95.38 185 LEU A N 1
ATOM 1457 C CA . LEU A 1 185 ? -6.345 -4.678 8.835 1.00 95.38 185 LEU A CA 1
ATOM 1458 C C . LEU A 1 185 ? -7.320 -3.518 9.101 1.00 95.38 185 LEU A C 1
ATOM 1460 O O . LEU A 1 185 ? -6.935 -2.519 9.708 1.00 95.38 185 LEU A O 1
ATOM 1464 N N . TRP A 1 186 ? -8.585 -3.657 8.699 1.00 95.31 186 TRP A N 1
ATOM 1465 C CA . TRP A 1 186 ? -9.630 -2.673 8.997 1.00 95.31 186 TRP A CA 1
ATOM 1466 C C . TRP A 1 186 ? -9.922 -2.564 10.503 1.00 95.31 186 TRP A C 1
ATOM 1468 O O . TRP A 1 186 ? -10.059 -1.457 11.026 1.00 95.31 186 TRP A O 1
ATOM 1478 N N . LEU A 1 187 ? -9.947 -3.683 11.238 1.00 95.50 187 LEU A N 1
ATOM 1479 C CA . LEU A 1 187 ? -10.086 -3.671 12.701 1.00 95.50 187 LEU A CA 1
ATOM 1480 C C . LEU A 1 187 ? -8.917 -2.936 13.371 1.00 95.50 187 LEU A C 1
ATOM 1482 O O . LEU A 1 187 ? -9.137 -2.113 14.261 1.00 95.50 187 LEU A O 1
ATOM 1486 N N . LEU A 1 188 ? -7.684 -3.164 12.908 1.00 96.81 188 LEU A N 1
ATOM 1487 C CA . LEU A 1 188 ? -6.508 -2.426 13.369 1.00 96.81 188 LEU A CA 1
ATOM 1488 C C . LEU A 1 188 ? -6.642 -0.921 13.090 1.00 96.81 188 LEU A C 1
ATOM 1490 O O . LEU A 1 188 ? -6.399 -0.110 13.986 1.00 96.81 188 LEU A O 1
ATOM 1494 N N . ALA A 1 189 ? -7.091 -0.540 11.892 1.00 96.06 189 ALA A N 1
ATOM 1495 C CA . ALA A 1 189 ? -7.356 0.855 11.546 1.00 96.06 189 ALA A CA 1
ATOM 1496 C C . ALA A 1 189 ? -8.399 1.495 12.482 1.00 96.06 189 ALA A C 1
ATOM 1498 O O . ALA A 1 189 ? -8.204 2.621 12.938 1.00 96.06 189 ALA A O 1
ATOM 1499 N N . ARG A 1 190 ? -9.453 0.763 12.871 1.00 95.25 190 ARG A N 1
ATOM 1500 C CA . ARG A 1 190 ? -10.444 1.243 13.852 1.00 95.25 190 ARG A CA 1
ATOM 1501 C C . ARG A 1 190 ? -9.851 1.464 15.237 1.00 95.25 190 ARG A C 1
ATOM 1503 O O . ARG A 1 190 ? -10.182 2.454 15.890 1.00 95.25 190 ARG A O 1
ATOM 1510 N N . VAL A 1 191 ? -8.968 0.572 15.698 1.00 96.12 191 VAL A N 1
ATOM 1511 C CA . VAL A 1 191 ? -8.247 0.776 16.967 1.00 96.12 191 VAL A CA 1
ATOM 1512 C C . VAL A 1 191 ? -7.419 2.057 16.900 1.00 96.12 191 VAL A C 1
ATOM 1514 O O . VAL A 1 191 ? -7.499 2.875 17.816 1.00 96.12 191 VAL A O 1
ATOM 1517 N N . ILE A 1 192 ? -6.650 2.242 15.825 1.00 95.75 192 ILE A N 1
ATOM 1518 C CA . ILE A 1 192 ? -5.819 3.430 15.583 1.00 95.75 192 ILE A CA 1
ATOM 1519 C C . ILE A 1 192 ? -6.680 4.695 15.604 1.00 95.75 192 ILE A C 1
ATOM 1521 O O . ILE A 1 192 ? -6.368 5.630 16.341 1.00 95.75 192 ILE A O 1
ATOM 1525 N N . GLU A 1 193 ? -7.792 4.708 14.867 1.00 93.56 193 GLU A N 1
ATOM 1526 C CA . GLU A 1 193 ? -8.709 5.846 14.808 1.00 93.56 193 GLU A CA 1
ATOM 1527 C C . GLU A 1 193 ? -9.257 6.193 16.199 1.00 93.56 193 GLU A C 1
ATOM 1529 O O . GLU A 1 193 ? -9.142 7.332 16.639 1.00 93.56 193 GLU A O 1
ATOM 1534 N N . LEU A 1 194 ? -9.754 5.215 16.962 1.00 94.00 194 LEU A N 1
ATOM 1535 C CA . LEU A 1 194 ? -10.265 5.448 18.319 1.00 94.00 194 LEU A CA 1
ATOM 1536 C C . LEU A 1 194 ? -9.179 5.926 19.295 1.00 94.00 194 LEU A C 1
ATOM 1538 O O . LEU A 1 194 ? -9.448 6.754 20.174 1.00 94.00 194 LEU A O 1
ATOM 1542 N N . LYS A 1 195 ? -7.957 5.393 19.175 1.00 93.69 195 LYS A N 1
ATOM 1543 C CA . LYS A 1 195 ? -6.833 5.719 20.063 1.00 93.69 195 LYS A CA 1
ATOM 1544 C C . LYS A 1 195 ? -6.252 7.098 19.791 1.00 93.69 195 LYS A C 1
ATOM 1546 O O . LYS A 1 195 ? -5.932 7.796 20.751 1.00 93.69 195 LYS A O 1
ATOM 1551 N N . PHE A 1 196 ? -6.136 7.482 18.526 1.00 93.38 196 PHE A N 1
ATOM 1552 C CA . PHE A 1 196 ? -5.470 8.716 18.116 1.00 93.38 196 PHE A CA 1
ATOM 1553 C C . PHE A 1 196 ? -6.437 9.818 17.665 1.00 93.38 196 PHE A C 1
ATOM 1555 O O . PHE A 1 196 ? -5.995 10.925 17.358 1.00 93.38 196 PHE A O 1
ATOM 1562 N N . ALA A 1 197 ? -7.753 9.571 17.663 1.00 86.75 197 ALA A N 1
ATOM 1563 C CA . ALA A 1 197 ? -8.753 10.612 17.443 1.00 86.75 197 ALA A CA 1
ATOM 1564 C C . ALA A 1 197 ? -8.614 11.739 18.471 1.00 86.75 197 ALA A C 1
ATOM 1566 O O . ALA A 1 197 ? -8.540 11.503 19.684 1.00 86.75 197 ALA A O 1
ATOM 1567 N N . SER A 1 198 ? -8.668 12.976 17.969 1.00 84.44 198 SER A N 1
ATOM 1568 C CA . SER A 1 198 ? -8.647 14.183 18.794 1.00 84.44 198 SER A CA 1
ATOM 1569 C C . SER A 1 198 ? -9.689 14.099 19.921 1.00 84.44 198 SER A C 1
ATOM 1571 O O . SER A 1 198 ? -10.830 13.699 19.666 1.00 84.44 198 SER A O 1
ATOM 1573 N N . PRO A 1 199 ? -9.360 14.517 21.159 1.00 78.50 199 PRO A N 1
ATOM 1574 C CA . PRO A 1 199 ? -10.327 14.592 22.256 1.00 78.50 199 PRO A CA 1
ATOM 1575 C C . PRO A 1 199 ? -11.553 15.458 21.939 1.00 78.50 199 PRO A C 1
ATOM 1577 O O . PRO A 1 199 ? -12.610 15.237 22.517 1.00 78.50 199 PRO A O 1
ATOM 1580 N N . ALA A 1 200 ? -11.426 16.410 21.007 1.00 82.88 200 ALA A N 1
ATOM 1581 C CA . ALA A 1 200 ? -12.542 17.223 20.526 1.00 82.88 200 ALA A CA 1
ATOM 1582 C C . ALA A 1 200 ? -13.534 16.437 19.648 1.00 82.88 200 ALA A C 1
ATOM 1584 O O . ALA A 1 200 ? -14.689 16.835 19.530 1.00 82.88 200 ALA A O 1
ATOM 1585 N N . ASN A 1 201 ? -13.094 15.330 19.042 1.00 80.50 201 ASN A N 1
ATOM 1586 C CA . ASN A 1 201 ? -13.883 14.560 18.082 1.00 80.50 201 ASN A CA 1
ATOM 1587 C C . ASN A 1 201 ? -14.618 13.385 18.741 1.00 80.50 201 ASN A C 1
ATOM 1589 O O . ASN A 1 201 ? -15.664 12.971 18.250 1.00 80.50 201 ASN A O 1
ATOM 1593 N N . ILE A 1 202 ? -14.078 12.828 19.834 1.00 84.12 202 ILE A N 1
ATOM 1594 C CA . ILE A 1 202 ? -14.649 11.660 20.518 1.00 84.12 202 ILE A CA 1
ATOM 1595 C C . ILE A 1 202 ? -14.565 11.821 22.040 1.00 84.12 202 ILE A C 1
ATOM 1597 O O . ILE A 1 202 ? -13.477 11.902 22.625 1.00 84.12 202 ILE A O 1
ATOM 1601 N N . GLU A 1 203 ? -15.739 11.773 22.675 1.00 90.62 203 GLU A N 1
ATOM 1602 C CA . GLU A 1 203 ? -15.909 11.747 24.130 1.00 90.62 203 GLU A CA 1
ATOM 1603 C C . GLU A 1 203 ? -15.243 10.503 24.755 1.00 90.62 203 GLU A C 1
ATOM 1605 O O . GLU A 1 203 ? -15.288 9.419 24.163 1.00 90.62 203 GLU A O 1
ATOM 1610 N N . PRO A 1 204 ? -14.657 10.604 25.966 1.00 89.31 204 PRO A N 1
ATOM 1611 C CA . PRO A 1 204 ? -13.953 9.490 26.609 1.00 89.31 204 PRO A CA 1
ATOM 1612 C C . PRO A 1 204 ? -14.777 8.201 26.735 1.00 89.31 204 PRO A C 1
ATOM 1614 O O . PRO A 1 204 ? -14.251 7.117 26.475 1.00 89.31 204 PRO A O 1
ATOM 1617 N N . ASP A 1 205 ? -16.063 8.313 27.072 1.00 91.56 205 ASP A N 1
ATOM 1618 C CA . ASP A 1 205 ? -16.945 7.154 27.238 1.00 91.56 205 ASP A CA 1
ATOM 1619 C C . ASP A 1 205 ? -17.240 6.468 25.901 1.00 91.56 205 ASP A C 1
ATOM 1621 O O . ASP A 1 205 ? -17.124 5.247 25.799 1.00 91.56 205 ASP A O 1
ATOM 1625 N N . LYS A 1 206 ? -17.496 7.249 24.841 1.00 90.88 206 LYS A N 1
ATOM 1626 C CA . LYS A 1 206 ? -17.658 6.727 23.474 1.00 90.88 206 LYS A CA 1
ATOM 1627 C C . LYS A 1 206 ? -16.383 6.060 22.969 1.00 90.88 206 LYS A C 1
ATOM 1629 O O . LYS A 1 206 ? -16.457 5.010 22.340 1.00 90.88 206 LYS A O 1
ATOM 1634 N N . ARG A 1 207 ? -15.206 6.613 23.290 1.00 92.50 207 ARG A N 1
ATOM 1635 C CA . ARG A 1 207 ? -13.915 5.980 22.967 1.00 92.50 207 ARG A CA 1
ATOM 1636 C C . ARG A 1 207 ? -13.789 4.615 23.639 1.00 92.50 207 ARG A C 1
ATOM 1638 O O . ARG A 1 207 ? -13.400 3.645 22.996 1.00 92.50 207 ARG A O 1
ATOM 1645 N N . LYS A 1 208 ? -14.100 4.536 24.935 1.00 93.25 208 LYS A N 1
ATOM 1646 C CA . LYS A 1 208 ? -14.024 3.286 25.704 1.00 93.25 208 LYS A CA 1
ATOM 1647 C C . LYS A 1 208 ? -15.019 2.247 25.186 1.00 93.25 208 LYS A C 1
ATOM 1649 O O . LYS A 1 208 ? -14.658 1.076 25.059 1.00 93.25 208 LYS A O 1
ATOM 1654 N N . GLN A 1 209 ? -16.234 2.680 24.863 1.00 95.50 209 GLN A N 1
ATOM 1655 C CA . GLN A 1 209 ? -17.247 1.833 24.251 1.00 95.50 209 GLN A CA 1
ATOM 1656 C C . GLN A 1 209 ? -16.771 1.302 22.893 1.00 95.50 209 GLN A C 1
ATOM 1658 O O . GLN A 1 209 ? -16.714 0.091 22.719 1.00 95.50 209 GLN A O 1
ATOM 1663 N N . GLY A 1 210 ? -16.327 2.176 21.986 1.00 94.44 210 GLY A N 1
ATOM 1664 C CA . GLY A 1 210 ? -15.839 1.773 20.665 1.00 94.44 210 GLY A CA 1
ATOM 1665 C C . GLY A 1 210 ? -14.657 0.802 20.736 1.00 94.44 210 GLY A C 1
ATOM 1666 O O . GLY A 1 210 ? -14.600 -0.156 19.975 1.00 94.44 210 GLY A O 1
ATOM 1667 N N . LEU A 1 211 ? -13.737 0.981 21.691 1.00 95.25 211 LEU A N 1
ATOM 1668 C CA . LEU A 1 211 ? -12.640 0.027 21.906 1.00 95.25 211 LEU A CA 1
ATOM 1669 C C . LEU A 1 211 ? -13.137 -1.344 22.385 1.00 95.25 211 LEU A C 1
ATOM 1671 O O . LEU A 1 211 ? -12.552 -2.358 22.020 1.00 95.25 211 LEU A O 1
ATOM 1675 N N . SER A 1 212 ? -14.204 -1.376 23.186 1.00 96.50 212 SER A N 1
ATOM 1676 C CA . SER A 1 212 ? -14.823 -2.628 23.642 1.00 96.50 212 SER A CA 1
ATOM 1677 C C . SER A 1 212 ? -15.566 -3.327 22.499 1.00 96.50 212 SER A C 1
ATOM 1679 O O . SER A 1 212 ? -15.495 -4.545 22.375 1.00 96.50 212 SER A O 1
ATOM 1681 N N . GLU A 1 213 ? -16.227 -2.559 21.629 1.00 95.75 213 GLU A N 1
ATOM 1682 C CA . GLU A 1 213 ? -16.872 -3.071 20.414 1.00 95.75 213 GLU A CA 1
ATOM 1683 C C . GLU A 1 213 ? -15.844 -3.679 19.456 1.00 95.75 213 GLU A C 1
ATOM 1685 O O . GLU A 1 213 ? -16.022 -4.812 19.019 1.00 95.75 213 GLU A O 1
ATOM 1690 N N . VAL A 1 214 ? -14.731 -2.980 19.202 1.00 95.50 214 VAL A N 1
ATOM 1691 C CA . VAL A 1 214 ? -13.646 -3.501 18.356 1.00 95.50 214 VAL A CA 1
ATOM 1692 C C . VAL A 1 214 ? -13.018 -4.757 18.962 1.00 95.50 214 VAL A C 1
ATOM 1694 O O . VAL A 1 214 ? -12.728 -5.689 18.223 1.00 95.50 214 VAL A O 1
ATOM 1697 N N . ALA A 1 215 ? -12.843 -4.831 20.285 1.00 96.31 215 ALA A N 1
ATOM 1698 C CA . ALA A 1 215 ? -12.348 -6.048 20.933 1.00 96.31 215 ALA A CA 1
ATOM 1699 C C . ALA A 1 215 ? -13.281 -7.247 20.682 1.00 96.31 215 ALA A C 1
ATOM 1701 O O . ALA A 1 215 ? -12.822 -8.303 20.255 1.00 96.31 215 ALA A O 1
ATOM 1702 N N . ALA A 1 216 ? -14.594 -7.054 20.841 1.00 96.25 216 ALA A N 1
ATOM 1703 C CA . ALA A 1 216 ? -15.580 -8.085 20.526 1.00 96.25 216 ALA A CA 1
ATOM 1704 C C . ALA A 1 216 ? -15.625 -8.427 19.022 1.00 96.25 216 ALA A C 1
ATOM 1706 O O . ALA A 1 216 ? -15.911 -9.565 18.657 1.00 96.25 216 ALA A O 1
ATOM 1707 N N . ASP A 1 217 ? -15.372 -7.457 18.136 1.00 94.44 217 ASP A N 1
ATOM 1708 C CA . ASP A 1 217 ? -15.263 -7.695 16.692 1.00 94.44 217 ASP A CA 1
ATOM 1709 C C . ASP A 1 217 ? -14.015 -8.522 16.341 1.00 94.44 217 ASP A C 1
ATOM 1711 O O . ASP A 1 217 ? -14.086 -9.359 15.446 1.00 94.44 217 ASP A O 1
ATOM 1715 N N . VAL A 1 218 ? -12.892 -8.318 17.041 1.00 94.62 218 VAL A N 1
ATOM 1716 C CA . VAL A 1 218 ? -11.658 -9.107 16.873 1.00 94.62 218 VAL A CA 1
ATOM 1717 C C . VAL A 1 218 ? -11.867 -10.551 17.319 1.00 94.62 218 VAL A C 1
ATOM 1719 O O . VAL A 1 218 ? -11.473 -11.461 16.595 1.00 94.62 218 VAL A O 1
ATOM 1722 N N . GLU A 1 219 ? -12.523 -10.773 18.460 1.00 93.88 219 GLU A N 1
ATOM 1723 C CA . GLU A 1 219 ? -12.892 -12.122 18.917 1.00 93.88 219 GLU A CA 1
ATOM 1724 C C . GLU A 1 219 ? -13.805 -12.813 17.897 1.00 93.88 219 GLU A C 1
ATOM 1726 O O . GLU A 1 219 ? -13.519 -13.921 17.452 1.00 93.88 219 GLU A O 1
ATOM 1731 N N . ARG A 1 220 ? -14.844 -12.116 17.418 1.00 92.25 220 ARG A N 1
ATOM 1732 C CA . ARG A 1 220 ? -15.728 -12.644 16.367 1.00 92.25 220 ARG A CA 1
ATOM 1733 C C . ARG A 1 220 ? -15.003 -12.909 15.053 1.00 92.25 220 ARG A C 1
ATOM 1735 O O . ARG A 1 220 ? -15.348 -13.860 14.362 1.00 92.25 220 ARG A O 1
ATOM 1742 N N . TRP A 1 221 ? -14.051 -12.067 14.664 1.00 90.88 221 TRP A N 1
ATOM 1743 C CA . TRP A 1 221 ? -13.224 -12.318 13.485 1.00 90.88 221 TRP A CA 1
ATOM 1744 C C . TRP A 1 221 ? -12.411 -13.601 13.665 1.00 90.88 221 TRP A C 1
ATOM 1746 O O . TRP A 1 221 ? -12.452 -14.451 12.784 1.00 90.88 221 TRP A O 1
ATOM 1756 N N . TRP A 1 222 ? -11.756 -13.765 14.818 1.00 89.75 222 TRP A N 1
ATOM 1757 C CA . TRP A 1 222 ? -10.956 -14.943 15.145 1.00 89.75 222 TRP A CA 1
ATOM 1758 C C . TRP A 1 222 ? -11.780 -16.235 15.130 1.00 89.75 222 TRP A C 1
ATOM 1760 O O . TRP A 1 222 ? -11.361 -17.211 14.516 1.00 89.75 222 TRP A O 1
ATOM 1770 N N . ASP A 1 223 ? -12.966 -16.225 15.739 1.00 89.12 223 ASP A N 1
ATOM 1771 C CA 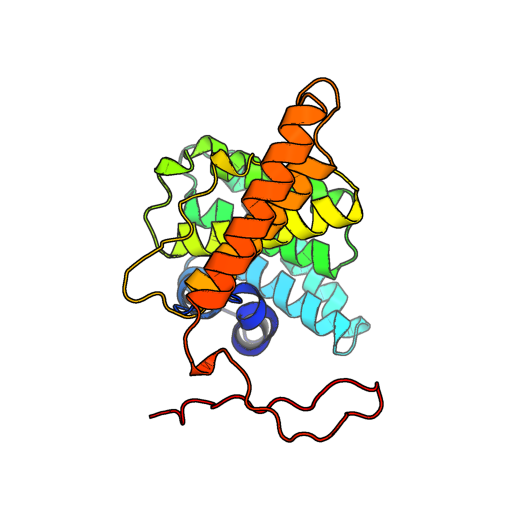. ASP A 1 223 ? -13.851 -17.395 15.814 1.00 89.12 223 ASP A CA 1
ATOM 1772 C C . ASP A 1 223 ? -14.450 -17.796 14.454 1.00 89.12 223 ASP A C 1
ATOM 1774 O O . ASP A 1 223 ? -14.849 -18.944 14.263 1.00 89.12 223 ASP A O 1
ATOM 1778 N N . ASN A 1 224 ? -14.526 -16.856 13.505 1.00 86.81 224 ASN A N 1
ATOM 1779 C CA . ASN A 1 224 ? -15.031 -17.098 12.151 1.00 86.81 224 ASN A CA 1
ATOM 1780 C C . ASN A 1 224 ? -13.934 -17.514 11.159 1.00 86.81 224 ASN A C 1
ATOM 1782 O O . ASN A 1 224 ? -14.242 -17.776 9.992 1.00 86.81 224 ASN A O 1
ATOM 1786 N N . LEU A 1 225 ? -12.665 -17.555 11.578 1.00 85.62 225 LEU A N 1
ATOM 1787 C CA . LEU A 1 225 ? -11.594 -18.038 10.716 1.00 85.62 225 LEU A CA 1
ATOM 1788 C C . LEU A 1 225 ? -11.767 -19.530 10.415 1.00 85.62 225 LEU A C 1
ATOM 1790 O O . LEU A 1 225 ? -12.344 -20.307 11.175 1.00 85.62 225 LEU A O 1
ATOM 1794 N N . SER A 1 226 ? -11.243 -19.946 9.264 1.00 81.62 226 SER A N 1
ATOM 1795 C CA . SER A 1 226 ? -11.245 -21.357 8.891 1.00 81.62 226 SER A CA 1
ATOM 1796 C C . SER A 1 226 ? -10.424 -22.190 9.885 1.00 81.62 226 SER A C 1
ATOM 1798 O O . SER A 1 226 ? -9.415 -21.726 10.415 1.00 81.62 226 SER A O 1
ATOM 1800 N N . LEU A 1 227 ? -10.781 -23.466 10.067 1.00 77.88 227 LEU A N 1
ATOM 1801 C CA . LEU A 1 227 ? -9.989 -24.397 10.888 1.00 77.88 227 LEU A CA 1
ATOM 1802 C C . LEU A 1 227 ? -8.522 -24.480 10.445 1.00 77.88 227 LEU A C 1
ATOM 1804 O O . LEU A 1 227 ? -7.642 -24.649 11.278 1.00 77.88 227 LEU A O 1
ATOM 1808 N N . THR A 1 228 ? -8.248 -24.312 9.151 1.00 77.94 228 THR A N 1
ATOM 1809 C CA . THR A 1 228 ? -6.888 -24.284 8.595 1.00 77.94 228 THR A CA 1
ATOM 1810 C C . THR A 1 228 ? -6.086 -23.046 8.999 1.00 77.94 228 THR A C 1
ATOM 1812 O O . THR A 1 228 ? -4.858 -23.087 8.973 1.00 77.94 228 THR A O 1
ATOM 1815 N N . SER A 1 229 ? -6.758 -21.969 9.413 1.00 78.56 229 SER A N 1
ATOM 1816 C CA . SER A 1 229 ? -6.135 -20.762 9.964 1.00 78.56 229 SER A CA 1
ATOM 1817 C C . SER A 1 229 ? -5.742 -20.926 11.437 1.00 78.56 229 SER A C 1
ATOM 1819 O O . SER A 1 229 ? -4.896 -20.181 11.929 1.00 78.56 229 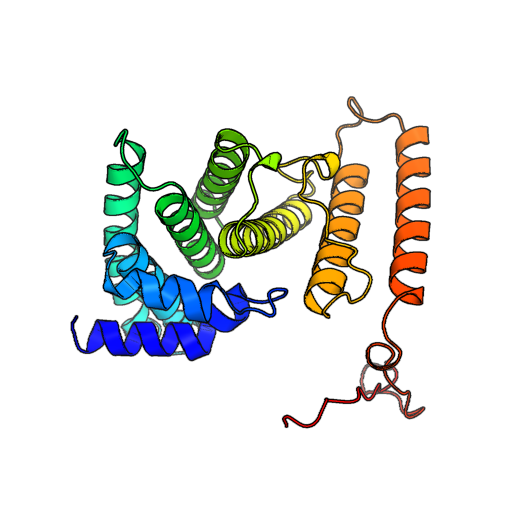SER A O 1
ATOM 1821 N N . HIS A 1 230 ? -6.314 -21.907 12.142 1.00 78.06 230 HIS A N 1
ATOM 1822 C CA . HIS A 1 230 ? -5.910 -22.261 13.497 1.00 78.06 230 HIS A CA 1
ATOM 1823 C C . HIS A 1 230 ? -4.752 -23.261 13.417 1.00 78.06 230 HIS A C 1
ATOM 1825 O O . HIS A 1 230 ? -4.934 -24.436 13.100 1.00 78.06 230 HIS A O 1
ATOM 1831 N N . GLY A 1 231 ? -3.533 -22.780 13.666 1.00 78.25 231 GLY A N 1
ATOM 1832 C CA . GLY A 1 231 ? -2.350 -23.633 13.687 1.00 78.25 231 GLY A CA 1
ATOM 1833 C C . GLY A 1 231 ? -2.498 -24.779 14.693 1.00 78.25 231 GLY A C 1
ATOM 1834 O O . GLY A 1 231 ? -3.058 -24.618 15.776 1.00 78.25 231 GLY A O 1
ATOM 1835 N N . LEU A 1 232 ? -1.980 -25.949 14.337 1.00 81.50 232 LEU A N 1
ATOM 1836 C CA . LEU A 1 232 ? -1.936 -27.121 15.198 1.00 81.50 232 LEU A CA 1
ATOM 1837 C C . LEU A 1 232 ? -0.734 -27.015 16.129 1.00 81.50 232 LEU A C 1
ATOM 1839 O O . LEU A 1 232 ? 0.414 -26.998 15.678 1.00 81.50 232 LEU A O 1
ATOM 1843 N N . SER A 1 233 ? -0.994 -26.969 17.430 1.00 80.44 233 SER A N 1
ATOM 1844 C CA . SER A 1 233 ? 0.071 -27.010 18.425 1.00 80.44 233 SER A CA 1
ATOM 1845 C C . SER A 1 233 ? 0.760 -28.374 18.444 1.00 80.44 233 SER A C 1
ATOM 1847 O O . SER A 1 233 ? 0.115 -29.422 18.511 1.00 80.44 233 SER A O 1
ATOM 1849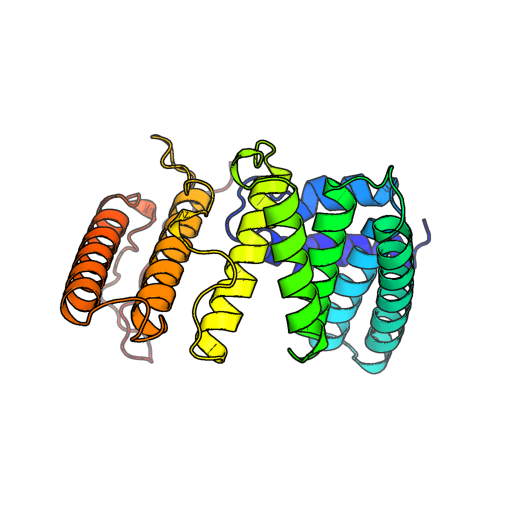 N N . SER A 1 234 ? 2.092 -28.343 18.442 1.00 76.69 234 SER A N 1
ATOM 1850 C CA . SER A 1 234 ? 2.926 -29.516 18.715 1.00 76.69 234 SER A CA 1
ATOM 1851 C C . SER A 1 234 ? 3.152 -29.761 20.215 1.00 76.69 234 SER A C 1
ATOM 1853 O O . SER A 1 234 ? 3.786 -30.752 20.572 1.00 76.69 234 SER A O 1
ATOM 1855 N N . GLY A 1 235 ? 2.736 -28.836 21.087 1.00 78.19 235 GLY A N 1
ATOM 1856 C CA . GLY A 1 235 ? 3.088 -28.798 22.513 1.00 78.19 235 GLY A CA 1
ATOM 1857 C C . GLY A 1 235 ? 4.559 -28.461 22.798 1.00 78.19 235 GLY A C 1
ATOM 1858 O O . GLY A 1 235 ? 4.961 -28.364 23.956 1.00 78.19 235 GLY A O 1
ATOM 1859 N N . GLU A 1 236 ? 5.376 -28.278 21.758 1.00 81.69 236 GLU A N 1
ATOM 1860 C CA . GLU A 1 236 ? 6.768 -27.850 21.866 1.00 81.69 236 GLU A CA 1
ATOM 1861 C C . GLU A 1 236 ? 6.865 -26.325 21.891 1.00 81.69 236 GLU A C 1
ATOM 1863 O O . GLU A 1 236 ? 6.220 -25.640 21.096 1.00 81.69 236 GLU A O 1
ATOM 1868 N N . LEU A 1 237 ? 7.734 -25.795 22.748 1.00 83.19 237 LEU A N 1
ATOM 1869 C CA . LEU A 1 237 ? 8.086 -24.379 22.746 1.00 83.19 237 LEU A CA 1
ATOM 1870 C C . LEU A 1 237 ? 9.264 -24.123 21.792 1.00 83.19 237 LEU A C 1
ATOM 1872 O O . LEU A 1 237 ? 10.162 -24.955 21.639 1.00 83.19 237 LEU A O 1
ATOM 1876 N N . SER A 1 238 ? 9.250 -22.973 21.126 1.00 79.81 238 SER A N 1
ATOM 1877 C CA . SER A 1 238 ? 10.387 -22.411 20.402 1.00 79.81 238 SER A CA 1
ATOM 1878 C C . SER A 1 238 ? 11.450 -21.900 21.382 1.00 79.81 238 SER A C 1
ATOM 1880 O O . SER A 1 238 ? 11.210 -21.811 22.588 1.00 79.81 238 SER A O 1
ATOM 1882 N N . GLU A 1 239 ? 12.627 -21.534 20.865 1.00 81.12 239 GLU A N 1
ATOM 1883 C CA . GLU A 1 239 ? 13.693 -20.921 21.675 1.00 81.12 239 GLU A CA 1
ATOM 1884 C C . GLU A 1 239 ? 13.236 -19.627 22.374 1.00 81.12 239 GLU A C 1
ATOM 1886 O O . GLU A 1 239 ? 13.709 -19.320 23.466 1.00 81.12 239 GLU A O 1
ATOM 1891 N N . ASP A 1 240 ? 12.243 -18.937 21.806 1.00 82.00 240 ASP A N 1
ATOM 1892 C CA . ASP A 1 240 ? 11.668 -17.699 22.345 1.00 82.00 240 ASP A CA 1
ATOM 1893 C C . ASP A 1 240 ? 10.512 -17.944 23.336 1.00 82.00 240 ASP A C 1
ATOM 1895 O O . ASP A 1 240 ? 9.862 -17.002 23.790 1.00 82.00 240 ASP A O 1
ATOM 1899 N N . GLY A 1 241 ? 10.219 -19.208 23.670 1.00 82.62 241 GLY A N 1
ATOM 1900 C CA . GLY A 1 241 ? 9.142 -19.581 24.591 1.00 82.62 241 GLY A CA 1
ATOM 1901 C C . GLY A 1 241 ? 7.735 -19.502 23.990 1.00 82.62 241 GLY A C 1
ATOM 1902 O O . GLY A 1 241 ? 6.756 -19.511 24.736 1.00 82.62 241 GLY A O 1
ATOM 1903 N N . LEU A 1 242 ? 7.619 -19.433 22.661 1.00 80.62 242 LEU A N 1
ATOM 1904 C CA . LEU A 1 242 ? 6.340 -19.459 21.950 1.00 80.62 242 LEU A CA 1
ATOM 1905 C C . LEU A 1 242 ? 5.991 -20.883 21.529 1.00 80.62 242 LEU A C 1
ATOM 1907 O O . LEU A 1 242 ? 6.857 -21.659 21.140 1.00 80.62 242 LEU A O 1
ATOM 1911 N N . GLU A 1 243 ? 4.715 -21.237 21.576 1.00 84.50 243 GLU A N 1
ATOM 1912 C CA . GLU A 1 243 ? 4.254 -22.546 21.122 1.00 84.50 243 GLU A CA 1
ATOM 1913 C C . GLU A 1 243 ? 4.487 -22.713 19.613 1.00 84.50 243 GLU A C 1
ATOM 1915 O O . GLU A 1 243 ? 4.131 -21.847 18.809 1.00 84.50 243 GLU A O 1
ATOM 1920 N N . LYS A 1 244 ? 5.101 -23.831 19.210 1.00 82.75 244 LYS A N 1
ATOM 1921 C CA . LYS A 1 244 ? 5.265 -24.165 17.794 1.00 82.75 244 LYS A CA 1
ATOM 1922 C C . LYS A 1 244 ? 3.921 -24.592 17.213 1.00 82.75 244 LYS A C 1
ATOM 1924 O O . LYS A 1 244 ? 3.364 -25.624 17.600 1.00 82.75 244 LYS A O 1
ATOM 1929 N N . LEU A 1 245 ? 3.450 -23.812 16.245 1.00 83.38 245 LEU A N 1
ATOM 1930 C CA . LEU A 1 245 ? 2.217 -24.049 15.504 1.00 83.38 245 LEU A CA 1
ATOM 1931 C C . LEU A 1 245 ? 2.521 -24.539 14.085 1.00 83.38 245 LEU A C 1
ATOM 1933 O O . LEU A 1 245 ? 3.363 -23.976 13.385 1.00 83.38 245 LEU A O 1
ATOM 1937 N N . TRP A 1 246 ? 1.800 -25.569 13.654 1.00 81.69 246 TRP A N 1
ATOM 1938 C CA . TRP A 1 246 ? 1.850 -26.115 12.302 1.00 81.69 246 TRP A CA 1
ATOM 1939 C C . TRP A 1 246 ? 0.590 -25.735 11.540 1.00 81.69 246 TRP A C 1
ATOM 1941 O O . TRP A 1 246 ? -0.518 -25.996 11.998 1.00 81.69 246 TRP A O 1
ATOM 1951 N N . PHE A 1 247 ? 0.742 -25.166 10.352 1.00 82.06 247 PHE A N 1
ATOM 1952 C CA . PHE A 1 247 ? -0.391 -24.810 9.502 1.00 82.06 247 PHE A CA 1
ATOM 1953 C C . PHE A 1 247 ? -0.498 -25.801 8.347 1.00 82.06 247 PHE A C 1
ATOM 1955 O O . PHE A 1 247 ? 0.510 -26.189 7.749 1.00 82.06 247 PHE A O 1
ATOM 1962 N N . CYS A 1 248 ? -1.719 -26.226 8.029 1.00 72.38 248 CYS A N 1
ATOM 1963 C CA . CYS A 1 248 ? -1.962 -27.066 6.865 1.00 72.38 248 CYS A CA 1
ATOM 1964 C C . CYS A 1 248 ? -1.775 -26.229 5.597 1.00 72.38 248 CYS A C 1
ATOM 1966 O O . CYS A 1 248 ? -2.642 -25.441 5.236 1.00 72.38 248 CYS A O 1
ATOM 1968 N N . VAL A 1 249 ? -0.654 -26.412 4.901 1.00 67.12 249 VAL A N 1
ATOM 1969 C CA . VAL A 1 249 ? -0.480 -25.848 3.560 1.00 67.12 249 VAL A CA 1
ATOM 1970 C C . VAL A 1 249 ? -1.309 -26.699 2.603 1.00 67.12 249 VAL A C 1
ATOM 1972 O O . VAL A 1 249 ? -1.066 -27.903 2.495 1.00 67.12 249 VAL A O 1
ATOM 1975 N N . GLN A 1 250 ? -2.296 -26.109 1.921 1.00 55.50 250 GLN A N 1
ATOM 1976 C CA . GLN A 1 250 ? -2.976 -26.813 0.834 1.00 55.50 250 GLN A CA 1
ATOM 1977 C C . GLN A 1 250 ? -1.921 -27.211 -0.204 1.00 55.50 250 GLN A C 1
ATOM 1979 O O . GLN A 1 250 ? -1.229 -26.361 -0.766 1.00 55.50 250 GLN A O 1
ATOM 1984 N N . SER A 1 251 ? -1.749 -28.515 -0.425 1.00 40.88 251 SER A N 1
ATOM 1985 C CA . SER A 1 251 ? -0.905 -29.020 -1.504 1.00 40.88 251 SER A CA 1
ATOM 1986 C C . SER A 1 251 ? -1.440 -28.456 -2.816 1.00 40.88 251 SER A C 1
ATOM 1988 O O . SER A 1 251 ? -2.580 -28.753 -3.168 1.00 40.88 251 SER A O 1
ATOM 1990 N N . ALA A 1 252 ? -0.642 -27.629 -3.496 1.00 40.12 252 ALA A N 1
ATOM 1991 C CA . ALA A 1 252 ? -0.978 -27.076 -4.801 1.00 40.12 252 ALA A CA 1
ATOM 1992 C C . ALA A 1 252 ? -1.410 -28.214 -5.743 1.00 40.12 252 ALA A C 1
ATOM 1994 O O . ALA A 1 252 ? -0.606 -29.096 -6.051 1.00 40.12 252 ALA A O 1
ATOM 1995 N N . GLY A 1 253 ? -2.690 -28.217 -6.115 1.00 34.09 253 GLY A N 1
ATOM 1996 C CA . GLY A 1 253 ? -3.266 -29.066 -7.156 1.00 34.09 253 GLY A CA 1
ATOM 1997 C C . GLY A 1 253 ? -3.336 -28.323 -8.476 1.00 34.09 253 GLY A C 1
ATOM 1998 O O . GLY A 1 253 ? -3.595 -27.099 -8.437 1.00 34.09 253 GLY A O 1
#

Sequence (253 aa):
MTEEIMDLVQKYQTGIGTWMDVLDHSSNYRRRVTRRAASSELLMYSICALAAKQMSLVGEYSVWEPIAGRFYGQSLRLLIHDLNQLEARYDEVLVATILLSSYELLAVPGPDYRRHLQGVSSLLQSHCLSSITTDLDRASFWIYARHDVAMAIINYCPSLIPTSEWPAAITSENSEEDAAGNQVLWLLARVIELKFASPANIEPDKRKQGLSEVAADVERWWDNLSLTSHGLSSGELSEDGLEKLWFCVQSAG

Radius of gyration: 20.01 Å; Cα contacts (8 Å, |Δi|>4): 287; chains: 1; bounding box: 46×48×52 Å

InterPro domains:
  IPR021858 Fungal transcription factor 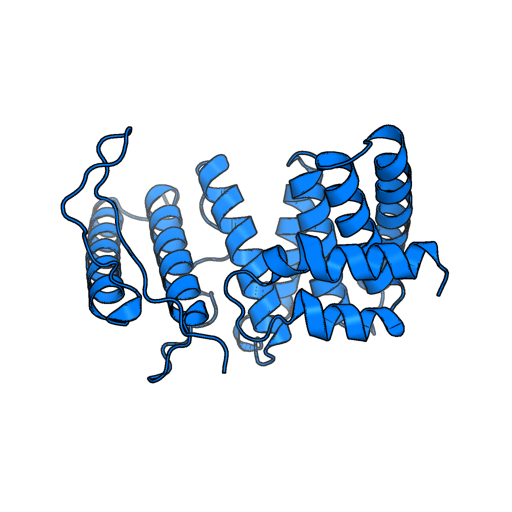[PF11951] (8-172)